Protein AF-0000000082824245 (afdb_homodimer)

Sequence (308 aa):
MMNKGGRLRRAVRKSIPATFRLFLAFNFFVYGLAKVVIGQFGEVTPEIEAAAGKGFTIAWTFFGYSHVYELFIGFGEILAAVLLLIPRTAALGAVIFMPIIVNIVLINYCFDIGVQDLSTILMVMCLILLWIDRRKFIGIFRQEPIDGRQVMKRMMNKGGRLRRAVRKSIPATFRLFLAFNFFVYGLAKVVIGQFGEVTPEIEAAAGKGFTIAWTFFGYSHVYELFIGFGEILAAVLLLIPRTAALGAVIFMPIIVNIVLINYCFDIGVQDLSTILMVMCLILLWIDRRKFIGIFRQEPIDGRQV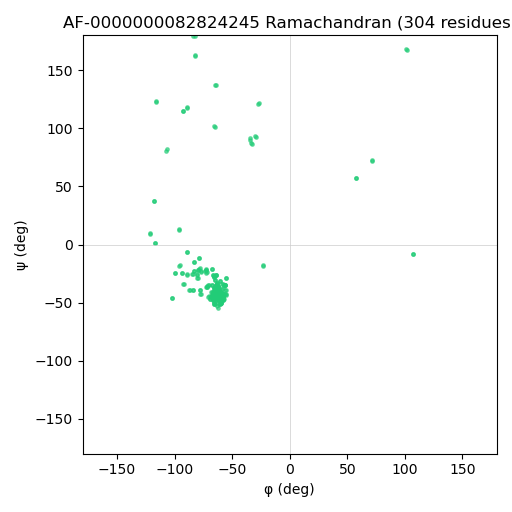MKR

pLDDT: mean 86.16, std 18.41, range [31.89, 98.78]

Structure (mmCIF, N/CA/C/O backbone):
data_AF-0000000082824245-model_v1
#
loop_
_entity.id
_entity.type
_entity.pdbx_description
1 polymer 'DoxX family protein'
#
loop_
_atom_site.group_PDB
_atom_site.id
_atom_site.type_symbol
_atom_site.label_atom_id
_atom_site.label_alt_id
_atom_site.label_comp_id
_atom_site.label_asym_id
_atom_site.label_entity_id
_atom_site.label_seq_id
_atom_site.pdbx_PDB_ins_code
_atom_site.Cartn_x
_atom_site.Cartn_y
_atom_site.Cartn_z
_atom_site.occupancy
_atom_site.B_iso_or_equiv
_atom_site.auth_seq_id
_atom_site.auth_comp_id
_atom_site.auth_asym_id
_atom_site.auth_atom_id
_atom_site.pdbx_PDB_model_num
ATOM 1 N N . MET A 1 1 ? 36.712 24.216 22.37 1 47.44 1 MET A N 1
ATOM 2 C CA . MET A 1 1 ? 36.437 22.792 22.202 1 47.44 1 MET A CA 1
ATOM 3 C C . MET A 1 1 ? 34.959 22.493 22.431 1 47.44 1 MET A C 1
ATOM 5 O O . MET A 1 1 ? 34.416 21.548 21.856 1 47.44 1 MET A O 1
ATOM 9 N N . MET A 1 2 ? 34.279 23.182 23.309 1 55.63 2 MET A N 1
ATOM 10 C CA . MET A 1 2 ? 32.881 23.049 23.707 1 55.63 2 MET A CA 1
ATOM 11 C C . MET A 1 2 ? 31.95 23.449 22.568 1 55.63 2 MET A C 1
ATOM 13 O O . MET A 1 2 ? 30.869 22.879 22.414 1 55.63 2 MET A O 1
ATOM 17 N N . ASN A 1 3 ? 32.314 24.442 21.742 1 58.56 3 ASN A N 1
ATOM 18 C CA . ASN A 1 3 ? 31.438 25.012 20.724 1 58.56 3 ASN A CA 1
ATOM 19 C C . ASN A 1 3 ? 31.388 24.138 19.474 1 58.56 3 ASN A C 1
ATOM 21 O O . ASN A 1 3 ? 30.546 24.347 18.599 1 58.56 3 ASN A O 1
ATOM 25 N N . LYS A 1 4 ? 32.514 23.377 19.193 1 63.39 4 LYS A N 1
ATOM 26 C CA . LYS A 1 4 ? 32.612 22.493 18.035 1 63.39 4 LYS A CA 1
ATOM 27 C C . LYS A 1 4 ? 31.581 21.371 18.111 1 63.39 4 LYS A C 1
ATOM 29 O O . LYS A 1 4 ? 31.064 20.924 17.085 1 63.39 4 LYS A O 1
ATOM 34 N N . GLY A 1 5 ? 31.242 20.855 19.245 1 57.63 5 GLY A N 1
ATOM 35 C CA . GLY A 1 5 ? 30.254 19.808 19.445 1 57.63 5 GLY A CA 1
ATOM 36 C C . GLY A 1 5 ? 28.862 20.204 18.989 1 57.63 5 GLY A C 1
ATOM 37 O O . GLY A 1 5 ? 28.141 19.395 18.403 1 57.63 5 GLY A O 1
ATOM 38 N N . GLY A 1 6 ? 28.55 21.406 19.242 1 60.83 6 GLY A N 1
ATOM 39 C CA . GLY A 1 6 ? 27.238 21.912 18.87 1 60.83 6 GLY A CA 1
ATOM 40 C C . GLY A 1 6 ? 27.043 22.018 17.369 1 60.83 6 GLY A C 1
ATOM 41 O O . GLY A 1 6 ? 25.957 21.737 16.858 1 60.83 6 GLY A O 1
ATOM 42 N N . ARG A 1 7 ? 28.093 22.557 16.686 1 65.73 7 ARG A N 1
ATOM 43 C CA . ARG A 1 7 ? 28.059 22.7 15.234 1 65.73 7 ARG A CA 1
ATOM 44 C C . ARG A 1 7 ? 27.999 21.338 14.551 1 65.73 7 ARG A C 1
ATOM 46 O O . ARG A 1 7 ? 27.298 21.169 13.551 1 65.73 7 ARG A O 1
ATOM 53 N N . LEU A 1 8 ? 28.804 20.374 15.008 1 59.74 8 LEU A N 1
ATOM 54 C CA . LEU A 1 8 ? 28.799 19.026 14.452 1 59.74 8 LEU A CA 1
ATOM 55 C C . LEU A 1 8 ? 27.435 18.369 14.631 1 59.74 8 LEU A C 1
ATOM 57 O O . LEU A 1 8 ? 26.942 17.694 13.724 1 59.74 8 LEU A O 1
ATOM 61 N N . ARG A 1 9 ? 26.924 18.539 15.823 1 61.43 9 ARG A N 1
ATOM 62 C CA . ARG A 1 9 ? 25.602 17.983 16.092 1 61.43 9 ARG A CA 1
ATOM 63 C C . ARG A 1 9 ? 24.549 18.615 15.188 1 61.43 9 ARG A C 1
ATOM 65 O O . ARG A 1 9 ? 23.655 17.926 14.692 1 61.43 9 ARG A O 1
ATOM 72 N N . ARG A 1 10 ? 24.673 19.926 15.01 1 61.39 10 ARG A N 1
ATOM 73 C CA . ARG A 1 10 ? 23.749 20.612 14.112 1 61.39 10 ARG A CA 1
ATOM 74 C C . ARG A 1 10 ? 23.962 20.172 12.667 1 61.39 10 ARG A C 1
ATOM 76 O O . ARG A 1 10 ? 22.999 19.975 11.924 1 61.39 10 ARG A O 1
ATOM 83 N N . ALA A 1 11 ? 25.215 20.06 12.223 1 60.87 11 ALA A N 1
ATOM 84 C CA . ALA A 1 11 ? 25.536 19.586 10.879 1 60.87 11 ALA A CA 1
ATOM 85 C C . ALA A 1 11 ? 25.048 18.156 10.67 1 60.87 11 ALA A C 1
ATOM 87 O O . ALA A 1 11 ? 24.494 17.83 9.618 1 60.87 11 ALA A O 1
ATOM 88 N N . VAL A 1 12 ? 25.247 17.279 11.601 1 58.93 12 VAL A N 1
ATOM 89 C CA . VAL A 1 12 ? 24.808 15.889 11.542 1 58.93 12 VAL A CA 1
ATOM 90 C C . VAL A 1 12 ? 23.282 15.829 11.525 1 58.93 12 VAL A C 1
ATOM 92 O O . VAL A 1 12 ? 22.693 15.063 10.759 1 58.93 12 VAL A O 1
ATOM 95 N N . ARG A 1 13 ? 22.69 16.648 12.366 1 58.81 13 ARG A N 1
ATOM 96 C CA . ARG A 1 13 ? 21.233 16.662 12.456 1 58.81 13 ARG A CA 1
ATOM 97 C C . ARG A 1 13 ? 20.608 17.109 11.139 1 58.81 13 ARG A C 1
ATOM 99 O O . ARG A 1 13 ? 19.538 16.63 10.759 1 58.81 13 ARG A O 1
ATOM 106 N N . LYS A 1 14 ? 21.275 18.042 10.531 1 66.22 14 LYS A N 1
ATOM 107 C CA . LYS A 1 14 ? 20.784 18.516 9.24 1 66.22 14 LYS A CA 1
ATOM 108 C C . LYS A 1 14 ? 21.183 17.563 8.117 1 66.22 14 LYS A C 1
ATOM 110 O O . LYS A 1 14 ? 20.465 17.432 7.123 1 66.22 14 LYS A O 1
ATOM 115 N N . SER A 1 15 ? 22.177 16.872 8.444 1 77.88 15 SER A N 1
ATOM 116 C CA . SER A 1 15 ? 22.747 16.06 7.374 1 77.88 15 SER A CA 1
ATOM 117 C C . SER A 1 15 ? 22.093 14.683 7.317 1 77.88 15 SER A C 1
ATOM 119 O O . SER A 1 15 ? 21.968 14.094 6.241 1 77.88 15 SER A O 1
ATOM 121 N N . ILE A 1 16 ? 21.583 14.225 8.416 1 83.63 16 ILE A N 1
ATOM 122 C CA . ILE A 1 16 ? 21.056 12.866 8.485 1 83.63 16 ILE A CA 1
ATOM 123 C C . ILE A 1 16 ? 19.769 12.77 7.669 1 83.63 16 ILE A C 1
ATOM 125 O O . ILE A 1 16 ? 19.655 11.928 6.775 1 83.63 16 ILE A O 1
ATOM 129 N N . PRO A 1 17 ? 18.951 13.738 7.844 1 86.95 17 PRO A N 1
ATOM 130 C CA . PRO A 1 17 ? 17.727 13.657 7.042 1 86.95 17 PRO A CA 1
ATOM 131 C C . PRO A 1 17 ? 17.992 13.795 5.545 1 86.95 17 PRO A C 1
ATOM 133 O O . PRO A 1 17 ? 17.351 13.118 4.736 1 86.95 17 PRO A O 1
ATOM 136 N N . ALA A 1 18 ? 18.883 14.61 5.242 1 90.39 18 ALA A N 1
ATOM 137 C CA . ALA A 1 18 ? 19.188 14.796 3.826 1 90.39 18 ALA A CA 1
ATOM 138 C C . ALA A 1 18 ? 19.775 13.526 3.219 1 90.39 18 ALA A C 1
ATOM 140 O O . ALA A 1 18 ? 19.419 13.141 2.102 1 90.39 18 ALA A O 1
ATOM 141 N N . THR A 1 19 ? 20.692 12.9 3.935 1 94.07 19 THR A N 1
ATOM 142 C CA . THR A 1 19 ? 21.292 11.655 3.468 1 94.07 19 THR A CA 1
ATOM 143 C C . THR A 1 19 ? 20.239 10.555 3.359 1 94.07 19 THR A C 1
ATOM 145 O O . THR A 1 19 ? 20.23 9.791 2.391 1 94.07 19 THR A O 1
ATOM 148 N N . PHE A 1 20 ? 19.412 10.446 4.358 1 96.58 20 PHE A N 1
ATOM 149 C CA . PHE A 1 20 ? 18.339 9.46 4.327 1 96.58 20 PHE A CA 1
ATOM 150 C C . PHE A 1 20 ? 17.427 9.689 3.127 1 96.58 20 PHE A C 1
ATOM 152 O O . PHE A 1 20 ? 17.081 8.745 2.414 1 96.58 20 PHE A O 1
ATOM 159 N N . ARG A 1 21 ? 17.093 10.927 2.849 1 96.34 21 ARG A N 1
ATOM 160 C CA . ARG A 1 21 ? 16.21 11.25 1.733 1 96.34 21 ARG A CA 1
ATOM 161 C C . ARG A 1 21 ? 16.853 10.879 0.401 1 96.34 21 ARG A C 1
ATOM 163 O O . ARG A 1 21 ? 16.194 10.322 -0.479 1 96.34 21 ARG A O 1
ATOM 170 N N . LEU A 1 22 ? 18.065 11.178 0.317 1 97.21 22 LEU A N 1
ATOM 171 C CA . LEU A 1 22 ? 18.766 10.891 -0.93 1 97.21 22 LEU A CA 1
ATOM 172 C C . LEU A 1 22 ? 18.875 9.388 -1.159 1 97.21 22 LEU A C 1
ATOM 174 O O . LEU A 1 22 ? 18.67 8.91 -2.277 1 97.21 22 LEU A O 1
ATOM 178 N N . PHE A 1 23 ? 19.271 8.63 -0.114 1 98.23 23 PHE A N 1
ATOM 179 C CA . PHE A 1 23 ? 19.417 7.184 -0.224 1 98.23 23 PHE A CA 1
ATOM 180 C C . PHE A 1 23 ? 18.077 6.527 -0.537 1 98.23 23 PHE A C 1
ATOM 182 O O . PHE A 1 23 ? 17.993 5.662 -1.412 1 98.23 23 PHE A O 1
ATOM 189 N N . LEU A 1 24 ? 17.021 6.956 0.171 1 98.7 24 LEU A N 1
ATOM 190 C CA . LEU A 1 24 ? 15.681 6.432 -0.068 1 98.7 24 LEU A CA 1
ATOM 191 C C . LEU A 1 24 ? 15.221 6.742 -1.488 1 98.7 24 LEU A C 1
ATOM 193 O O . LEU A 1 24 ? 14.727 5.858 -2.192 1 98.7 24 LEU A O 1
ATOM 197 N N . ALA A 1 25 ? 15.393 7.973 -1.896 1 98.72 25 ALA A N 1
ATOM 198 C CA . ALA A 1 25 ? 14.955 8.408 -3.22 1 98.72 25 ALA A CA 1
ATOM 199 C C . ALA A 1 25 ? 15.705 7.66 -4.318 1 98.72 25 ALA A C 1
ATOM 201 O O . ALA A 1 25 ? 15.107 7.242 -5.313 1 98.72 25 ALA A O 1
ATOM 202 N N . PHE A 1 26 ? 16.98 7.5 -4.143 1 98.58 26 PHE A N 1
ATOM 203 C CA . PHE A 1 26 ? 17.793 6.806 -5.135 1 98.58 26 PHE A CA 1
ATOM 204 C C . PHE A 1 26 ? 17.307 5.375 -5.328 1 98.58 26 PHE A C 1
ATOM 206 O O . PHE A 1 26 ? 17.117 4.926 -6.46 1 98.58 26 PHE A O 1
ATOM 213 N N . ASN A 1 27 ? 17.129 4.639 -4.28 1 98.54 27 ASN A N 1
ATOM 214 C CA . ASN A 1 27 ? 16.716 3.242 -4.367 1 98.54 27 ASN A CA 1
ATOM 215 C C . ASN A 1 27 ? 15.334 3.105 -5 1 98.54 27 ASN A C 1
ATOM 217 O O . ASN A 1 27 ? 15.143 2.3 -5.913 1 98.54 27 ASN A O 1
ATOM 221 N N . PHE A 1 28 ? 14.353 3.91 -4.547 1 98.75 28 PHE A N 1
ATOM 222 C CA . PHE A 1 28 ? 13.009 3.834 -5.109 1 98.75 28 PHE A CA 1
ATOM 223 C C . PHE A 1 28 ? 13.01 4.258 -6.573 1 98.75 28 PHE A C 1
ATOM 225 O O . PHE A 1 28 ? 12.234 3.737 -7.376 1 98.75 28 PHE A O 1
ATOM 232 N N . PHE A 1 29 ? 13.838 5.241 -6.906 1 98.41 29 PHE A N 1
ATOM 233 C CA . PHE A 1 29 ? 13.916 5.672 -8.297 1 98.41 29 PHE A CA 1
ATOM 234 C C . PHE A 1 29 ? 14.451 4.552 -9.181 1 98.41 29 PHE A C 1
ATOM 236 O O . PHE A 1 29 ? 13.882 4.26 -10.235 1 98.41 29 PHE A O 1
ATOM 243 N N . VAL A 1 30 ? 15.494 3.859 -8.812 1 97.69 30 VAL A N 1
ATOM 244 C CA . VAL A 1 30 ? 16.12 2.79 -9.583 1 97.69 30 VAL A CA 1
ATOM 245 C C . VAL A 1 30 ? 15.157 1.611 -9.708 1 97.69 30 VAL A C 1
ATOM 247 O O . VAL A 1 30 ? 14.919 1.11 -10.81 1 97.69 30 VAL A O 1
ATOM 250 N N . TYR A 1 31 ? 14.598 1.172 -8.619 1 97.11 31 TYR A N 1
ATOM 251 C CA . TYR A 1 31 ? 13.671 0.046 -8.655 1 97.11 31 TYR A CA 1
ATOM 252 C C . TYR A 1 31 ? 12.409 0.404 -9.431 1 97.11 31 TYR A C 1
ATOM 254 O O . TYR A 1 31 ? 11.833 -0.444 -10.117 1 97.11 31 TYR A O 1
ATOM 262 N N . GLY A 1 32 ? 11.899 1.655 -9.235 1 97.87 32 GLY A N 1
ATOM 263 C CA . GLY A 1 32 ? 10.769 2.112 -10.028 1 97.87 32 GLY A CA 1
ATOM 264 C C . GLY A 1 32 ? 11.044 2.103 -11.52 1 97.87 32 GLY A C 1
ATOM 265 O O . GLY A 1 32 ? 10.206 1.66 -12.308 1 97.87 32 GLY A O 1
ATOM 266 N N . LEU A 1 33 ? 12.201 2.527 -11.935 1 97.26 33 LEU A N 1
ATOM 267 C CA . LEU A 1 33 ? 12.583 2.543 -13.343 1 97.26 33 LEU A CA 1
ATOM 268 C C . LEU A 1 33 ? 12.707 1.124 -13.888 1 97.26 33 LEU A C 1
ATOM 270 O O . LEU A 1 33 ? 12.359 0.866 -15.043 1 97.26 33 LEU A O 1
ATOM 274 N N . ALA A 1 34 ? 13.294 0.218 -13.093 1 96.45 34 ALA A N 1
ATOM 275 C CA . ALA A 1 34 ? 13.411 -1.179 -13.504 1 96.45 34 ALA A CA 1
ATOM 276 C C . ALA A 1 34 ? 12.043 -1.771 -13.829 1 96.45 34 ALA A C 1
ATOM 278 O O . ALA A 1 34 ? 11.917 -2.596 -14.737 1 96.45 34 ALA A O 1
ATOM 279 N N . LYS A 1 35 ? 11.04 -1.36 -13.118 1 96.44 35 LYS A N 1
ATOM 280 C CA . LYS A 1 35 ? 9.689 -1.866 -13.343 1 96.44 35 LYS A CA 1
ATOM 281 C C . LYS A 1 35 ? 9.049 -1.205 -14.561 1 96.44 35 LYS A C 1
ATOM 283 O O . LYS A 1 35 ? 8.372 -1.868 -15.349 1 96.44 35 LYS A O 1
ATOM 288 N N . VAL A 1 36 ? 9.261 0.072 -14.752 1 94.83 36 VAL A N 1
ATOM 289 C CA . VAL A 1 36 ? 8.562 0.853 -15.768 1 94.83 36 VAL A CA 1
ATOM 290 C C . VAL A 1 36 ? 9.261 0.691 -17.115 1 94.83 36 VAL A C 1
ATOM 292 O O . VAL A 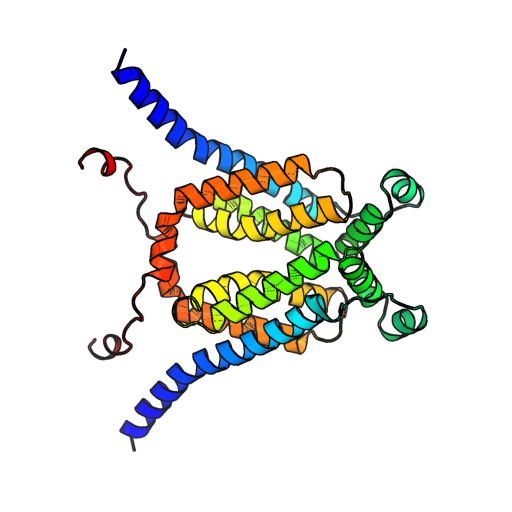1 36 ? 8.604 0.578 -18.153 1 94.83 36 VAL A O 1
ATOM 295 N N . VAL A 1 37 ? 10.574 0.656 -17.187 1 91.28 37 VAL A N 1
ATOM 296 C CA . VAL A 1 37 ? 11.326 0.711 -18.437 1 91.28 37 VAL A CA 1
ATOM 297 C C . VAL A 1 37 ? 11.817 -0.687 -18.806 1 91.28 37 VAL A C 1
ATOM 299 O O . VAL A 1 37 ? 11.649 -1.13 -19.945 1 91.28 37 VAL A O 1
ATOM 302 N N . ILE A 1 38 ? 12.365 -1.434 -17.904 1 85.9 38 ILE A N 1
ATOM 303 C CA . ILE A 1 38 ? 13.042 -2.695 -18.184 1 85.9 38 ILE A CA 1
ATOM 304 C C . ILE A 1 38 ? 12.06 -3.854 -18.026 1 85.9 38 ILE A C 1
ATOM 306 O O . ILE A 1 38 ? 12.227 -4.906 -18.648 1 85.9 38 ILE A O 1
ATOM 310 N N . GLY A 1 39 ? 11.061 -3.667 -17.257 1 87.25 39 GLY A N 1
ATOM 311 C CA . GLY A 1 39 ? 10.204 -4.793 -16.919 1 87.25 39 GLY A CA 1
ATOM 312 C C . GLY A 1 39 ? 10.865 -5.787 -15.983 1 87.25 39 GLY A C 1
ATOM 313 O O . GLY A 1 39 ? 11.156 -6.918 -16.376 1 87.25 39 GLY A O 1
ATOM 314 N N . GLN A 1 40 ? 11.022 -5.479 -14.805 1 87.58 40 GLN A N 1
ATOM 315 C CA . GLN A 1 40 ? 11.769 -6.208 -13.785 1 87.58 40 GLN A CA 1
ATOM 316 C C . GLN A 1 40 ? 11.269 -7.644 -13.658 1 87.58 40 GLN A C 1
ATOM 318 O O . GLN A 1 40 ? 12.042 -8.55 -13.337 1 87.58 40 GLN A O 1
ATOM 323 N N . PHE A 1 41 ? 9.946 -7.894 -13.96 1 94.5 41 PHE A N 1
ATOM 324 C CA . PHE A 1 41 ? 9.374 -9.195 -13.636 1 94.5 41 PHE A CA 1
ATOM 325 C C . PHE A 1 41 ? 9.16 -10.022 -14.899 1 94.5 41 PHE A C 1
ATOM 327 O O . PHE A 1 41 ? 8.043 -10.101 -15.414 1 94.5 41 PHE A O 1
ATOM 334 N N . GLY A 1 42 ? 10.124 -10.583 -15.334 1 88.54 42 GLY A N 1
ATOM 335 C CA . GLY A 1 42 ? 10.057 -11.441 -16.506 1 88.54 42 GLY A CA 1
ATOM 336 C C . GLY A 1 42 ? 9.586 -12.847 -16.19 1 88.54 42 GLY A C 1
ATOM 337 O O . GLY A 1 42 ? 9.281 -13.161 -15.037 1 88.54 42 GLY A O 1
ATOM 338 N N . GLU A 1 43 ? 9.48 -13.665 -17.177 1 90.66 43 GLU A N 1
ATOM 339 C CA . GLU A 1 43 ? 9.028 -15.045 -17.029 1 90.66 43 GLU A CA 1
ATOM 340 C C . GLU A 1 43 ? 10 -15.855 -16.175 1 90.66 43 GLU A C 1
ATOM 342 O O . GLU A 1 43 ? 11.217 -15.699 -16.292 1 90.66 43 GLU A O 1
ATOM 347 N N . VAL A 1 44 ? 9.445 -16.62 -15.326 1 92.95 44 VAL A N 1
ATOM 348 C CA . VAL A 1 44 ? 10.27 -17.476 -14.479 1 92.95 44 VAL A CA 1
ATOM 349 C C . VAL A 1 44 ? 10.433 -18.847 -15.132 1 92.95 44 VAL A C 1
ATOM 351 O O . VAL A 1 44 ? 9.462 -19.593 -15.276 1 92.95 44 VAL A O 1
ATOM 354 N N . THR A 1 45 ? 11.664 -19.183 -15.507 1 93.65 45 THR A N 1
ATOM 355 C CA . THR A 1 45 ? 11.966 -20.489 -16.082 1 93.65 45 THR A CA 1
ATOM 356 C C . THR A 1 45 ? 12.147 -21.534 -14.985 1 93.65 45 THR A C 1
ATOM 358 O O . THR A 1 45 ? 12.325 -21.19 -13.815 1 93.65 45 THR A O 1
ATOM 361 N N . PRO A 1 46 ? 12.065 -22.759 -15.39 1 94.59 46 PRO A N 1
ATOM 362 C CA . PRO A 1 46 ? 12.297 -23.815 -14.401 1 94.59 46 PRO A CA 1
ATOM 363 C C . PRO A 1 46 ? 13.657 -23.694 -13.717 1 94.59 46 PRO A C 1
ATOM 365 O O . PRO A 1 46 ? 13.785 -24.008 -12.531 1 94.59 46 PRO A O 1
ATOM 368 N N . GLU A 1 47 ? 14.633 -23.26 -14.404 1 95.27 47 GLU A N 1
ATOM 369 C CA . GLU A 1 47 ? 15.967 -23.073 -13.843 1 95.27 47 GLU A CA 1
ATOM 370 C C . GLU A 1 47 ? 15.971 -21.975 -12.782 1 95.27 47 GLU A C 1
ATOM 372 O O . GLU A 1 47 ? 16.598 -22.123 -11.731 1 95.27 47 GLU A O 1
ATOM 377 N N . ILE A 1 48 ? 15.263 -20.952 -13.056 1 92.49 48 ILE A N 1
ATOM 378 C CA . ILE A 1 48 ? 15.176 -19.845 -12.11 1 92.49 48 ILE A CA 1
ATOM 379 C C . ILE A 1 48 ? 14.409 -20.289 -10.866 1 92.49 48 ILE A C 1
ATOM 381 O O . ILE A 1 48 ? 14.803 -19.972 -9.741 1 92.49 48 ILE A O 1
ATOM 385 N N . GLU A 1 49 ? 13.319 -20.962 -11.132 1 93.7 49 GLU A N 1
ATOM 386 C CA . GLU A 1 49 ? 12.528 -21.461 -10.011 1 93.7 49 GLU A CA 1
ATOM 387 C C . GLU A 1 49 ? 13.355 -22.379 -9.116 1 93.7 49 GLU A C 1
ATOM 389 O O . GLU A 1 49 ? 13.261 -22.31 -7.889 1 93.7 49 GLU A O 1
ATOM 394 N N . ALA A 1 50 ? 14.142 -23.247 -9.75 1 95.79 50 ALA A N 1
ATOM 395 C CA . ALA A 1 50 ? 14.975 -24.176 -8.99 1 95.79 50 ALA A CA 1
ATOM 396 C C . ALA A 1 50 ? 16.009 -23.427 -8.154 1 95.79 50 ALA A C 1
ATOM 398 O O . ALA A 1 50 ? 16.339 -23.847 -7.042 1 95.79 50 ALA A O 1
ATOM 399 N N . ALA A 1 51 ? 16.474 -22.366 -8.601 1 94.87 51 ALA A N 1
ATOM 400 C CA . ALA A 1 51 ? 17.54 -21.612 -7.946 1 94.87 51 ALA A CA 1
ATOM 401 C C . ALA A 1 51 ? 16.972 -20.651 -6.906 1 94.87 51 ALA A C 1
ATOM 403 O O . ALA A 1 51 ? 17.517 -20.523 -5.807 1 94.87 51 ALA A O 1
ATOM 404 N N . ALA A 1 52 ? 15.855 -20.024 -7.212 1 94.28 52 ALA A N 1
ATOM 405 C CA . ALA A 1 52 ? 15.361 -18.919 -6.394 1 94.28 52 ALA A CA 1
ATOM 406 C C . ALA A 1 52 ? 14.268 -19.39 -5.439 1 94.28 52 ALA A C 1
ATOM 408 O O . ALA A 1 52 ? 13.955 -18.708 -4.46 1 94.28 52 ALA A O 1
ATOM 409 N N . GLY A 1 53 ? 13.578 -20.511 -5.813 1 96.28 53 GLY A N 1
ATOM 410 C CA . GLY A 1 53 ? 12.613 -21.095 -4.896 1 96.28 53 GLY A CA 1
ATOM 411 C C . GLY A 1 53 ? 11.176 -20.756 -5.245 1 96.28 53 GLY A C 1
ATOM 412 O O . GLY A 1 53 ? 10.924 -19.882 -6.076 1 96.28 53 GLY A O 1
ATOM 413 N N . LYS A 1 54 ? 10.292 -21.454 -4.61 1 96.27 54 LYS A N 1
ATOM 414 C CA . LYS A 1 54 ? 8.861 -21.369 -4.886 1 96.27 54 LYS A CA 1
ATOM 415 C C . LYS A 1 54 ? 8.317 -19.984 -4.547 1 96.27 54 LYS A C 1
ATOM 417 O O . LYS A 1 54 ? 7.512 -19.427 -5.296 1 96.27 54 LYS A O 1
ATOM 422 N N . GLY A 1 55 ? 8.714 -19.451 -3.429 1 97.44 55 GLY A N 1
ATOM 423 C CA . GLY A 1 55 ? 8.263 -18.126 -3.037 1 97.44 55 GLY A CA 1
ATOM 424 C C . GLY A 1 55 ? 8.602 -17.055 -4.056 1 97.44 55 GLY A C 1
ATOM 425 O O . GLY A 1 55 ? 7.741 -16.261 -4.442 1 97.44 55 GLY A O 1
ATOM 426 N N . PHE A 1 56 ? 9.802 -17.092 -4.455 1 97.22 56 PHE A N 1
ATOM 427 C CA . PHE A 1 56 ? 10.248 -16.159 -5.483 1 97.22 56 PHE A CA 1
ATOM 428 C C . PHE A 1 56 ? 9.4 -16.296 -6.743 1 97.22 56 PHE A C 1
ATOM 430 O O . PHE A 1 56 ? 8.947 -15.296 -7.304 1 97.22 56 PHE A O 1
ATOM 437 N N . THR A 1 57 ? 9.16 -17.502 -7.218 1 97.44 57 THR A N 1
ATOM 438 C CA . THR A 1 57 ? 8.415 -17.781 -8.44 1 97.44 57 THR A CA 1
ATOM 439 C C . THR A 1 57 ? 6.992 -17.236 -8.342 1 97.44 57 THR A C 1
ATOM 441 O O . THR A 1 57 ? 6.491 -16.623 -9.287 1 97.44 57 THR A O 1
ATOM 444 N N . ILE A 1 58 ? 6.397 -17.464 -7.189 1 97.34 58 ILE A N 1
ATOM 445 C CA . ILE A 1 58 ? 5.02 -17.027 -6.986 1 97.34 58 ILE A CA 1
ATOM 446 C C . ILE A 1 58 ? 4.952 -15.502 -7.027 1 97.34 58 ILE A C 1
ATOM 448 O O . ILE A 1 58 ? 4.112 -14.93 -7.727 1 97.34 58 ILE A O 1
ATOM 452 N N . ALA A 1 59 ? 5.852 -14.85 -6.355 1 97.55 59 ALA A N 1
ATOM 453 C CA . ALA A 1 59 ? 5.853 -13.39 -6.301 1 97.55 59 ALA A CA 1
ATOM 454 C C . ALA A 1 59 ? 6.16 -12.791 -7.671 1 97.55 59 ALA A C 1
ATOM 456 O O . ALA A 1 59 ? 5.48 -11.865 -8.117 1 97.55 59 ALA A O 1
ATOM 457 N N . TRP A 1 60 ? 7.178 -13.307 -8.286 1 96.68 60 TRP A N 1
ATOM 458 C CA . TRP A 1 60 ? 7.592 -12.791 -9.587 1 96.68 60 TRP A CA 1
ATOM 459 C C . TRP A 1 60 ? 6.495 -12.996 -10.627 1 96.68 60 TRP A C 1
ATOM 461 O O . TRP A 1 60 ? 6.274 -12.136 -11.483 1 96.68 60 TRP A O 1
ATOM 471 N N . THR A 1 61 ? 5.816 -14.148 -10.615 1 96.92 61 THR A N 1
ATOM 472 C CA . THR A 1 61 ? 4.711 -14.43 -11.524 1 96.92 61 THR A CA 1
ATOM 473 C C . THR A 1 61 ? 3.547 -13.475 -11.272 1 96.92 61 THR A C 1
ATOM 475 O O . THR A 1 61 ? 2.928 -12.981 -12.217 1 96.92 61 THR A O 1
ATOM 478 N N . PHE A 1 62 ? 3.255 -13.167 -10.075 1 97.65 62 PHE A N 1
ATOM 479 C CA . PHE A 1 62 ? 2.182 -12.245 -9.72 1 97.65 62 PHE A CA 1
ATOM 480 C C . PHE A 1 62 ? 2.467 -10.849 -10.262 1 97.65 62 PHE A C 1
ATOM 482 O O . PHE A 1 62 ? 1.649 -10.28 -10.988 1 97.65 62 PHE A O 1
ATOM 489 N N . PHE A 1 63 ? 3.625 -10.34 -9.945 1 97.35 63 PHE A N 1
ATOM 490 C CA . PHE A 1 63 ? 3.936 -8.964 -10.315 1 97.35 63 PHE A CA 1
ATOM 491 C C . PHE A 1 63 ? 4.185 -8.851 -11.814 1 97.35 63 PHE A C 1
ATOM 493 O O . PHE A 1 63 ? 3.999 -7.783 -12.401 1 97.35 63 PHE A O 1
ATOM 500 N N . GLY A 1 64 ? 4.576 -9.96 -12.409 1 95.75 64 GLY A N 1
ATOM 501 C CA . GLY A 1 64 ? 4.861 -9.955 -13.835 1 95.75 64 GLY A CA 1
ATOM 502 C C . GLY A 1 64 ? 3.642 -10.252 -14.688 1 95.75 64 GLY A C 1
ATOM 503 O O . GLY A 1 64 ? 3.698 -10.154 -15.915 1 95.75 64 GLY A O 1
ATOM 504 N N . TYR A 1 65 ? 2.553 -10.596 -14.117 1 96.38 65 TYR A N 1
ATOM 505 C CA . TYR A 1 65 ? 1.371 -11.035 -14.852 1 96.38 65 TYR A CA 1
ATOM 506 C C . TYR A 1 65 ? 0.764 -9.884 -15.645 1 96.38 65 TYR A C 1
ATOM 508 O O . TYR A 1 65 ? 0.373 -10.058 -16.802 1 96.38 65 TYR A O 1
ATOM 516 N N . SER A 1 66 ? 0.642 -8.763 -15.033 1 96.18 66 SER A N 1
ATOM 517 C CA . SER A 1 66 ? 0.047 -7.602 -15.687 1 96.18 66 SER A CA 1
ATOM 518 C C . SER A 1 66 ? 1.059 -6.469 -15.829 1 96.18 66 SER A C 1
ATOM 520 O O . SER A 1 66 ? 1.573 -5.961 -14.831 1 96.18 66 SER A O 1
ATOM 522 N N . HIS A 1 67 ? 1.23 -6.074 -17.046 1 95.3 67 HIS A N 1
ATOM 523 C CA . HIS A 1 67 ? 2.13 -4.956 -17.305 1 95.3 67 HIS A CA 1
ATOM 524 C C . HIS A 1 67 ? 1.591 -3.664 -16.701 1 95.3 67 HIS A C 1
ATOM 526 O O . HIS A 1 67 ? 2.359 -2.84 -16.199 1 95.3 67 HIS A O 1
ATOM 532 N N . VAL A 1 68 ? 0.312 -3.495 -16.748 1 96.49 68 VAL A N 1
ATOM 533 C CA . VAL A 1 68 ? -0.323 -2.302 -16.198 1 96.49 68 VAL A CA 1
ATOM 534 C C . VAL A 1 68 ? -0.06 -2.222 -14.696 1 96.49 68 VAL A C 1
ATOM 536 O O . VAL A 1 68 ? 0.271 -1.155 -14.173 1 96.49 68 VAL A O 1
ATOM 539 N N . TYR A 1 69 ? -0.201 -3.337 -14.029 1 97.34 69 TYR A N 1
ATOM 540 C CA . TYR A 1 69 ? 0.037 -3.371 -12.591 1 97.34 69 TYR A CA 1
ATOM 541 C C . TYR A 1 69 ? 1.495 -3.061 -12.272 1 97.34 69 TYR A C 1
ATOM 543 O O . TYR A 1 69 ? 1.786 -2.293 -11.352 1 97.34 69 TYR A O 1
ATOM 551 N N . GLU A 1 70 ? 2.41 -3.639 -13.013 1 97.01 70 GLU A N 1
ATOM 552 C CA . GLU A 1 70 ? 3.84 -3.392 -12.845 1 97.01 70 GLU A CA 1
ATOM 553 C C . GLU A 1 70 ? 4.169 -1.913 -13.024 1 97.01 70 GLU A C 1
ATOM 555 O O . GLU A 1 70 ? 4.942 -1.346 -12.248 1 97.01 70 GLU A O 1
ATOM 560 N N . LEU A 1 71 ? 3.605 -1.297 -14.008 1 96.92 71 LEU A N 1
ATOM 561 C CA . LEU A 1 71 ? 3.831 0.121 -14.265 1 96.92 71 LEU A CA 1
ATOM 562 C C . LEU A 1 71 ? 3.307 0.973 -13.114 1 96.92 71 LEU A C 1
ATOM 564 O O . LEU A 1 71 ? 3.953 1.943 -12.71 1 96.92 71 LEU A O 1
ATOM 568 N N . PHE A 1 72 ? 2.196 0.613 -12.652 1 97.38 72 PHE A N 1
ATOM 569 C CA . PHE A 1 72 ? 1.59 1.382 -11.571 1 97.38 72 PHE A CA 1
ATOM 570 C C . PHE A 1 72 ? 2.485 1.38 -10.338 1 97.38 72 PHE A C 1
ATOM 572 O O . PHE A 1 72 ? 2.726 2.429 -9.738 1 97.38 72 PHE A O 1
ATOM 579 N N . ILE A 1 73 ? 2.912 0.205 -9.917 1 96.91 73 ILE A N 1
ATOM 580 C CA . ILE A 1 73 ? 3.782 0.1 -8.75 1 96.91 73 ILE A CA 1
ATOM 581 C C . ILE A 1 73 ? 5.069 0.884 -8.994 1 96.91 73 ILE A C 1
ATOM 583 O O . ILE A 1 73 ? 5.555 1.584 -8.103 1 96.91 73 ILE A O 1
ATOM 587 N N . GLY A 1 74 ? 5.664 0.719 -10.171 1 97.74 74 GLY A N 1
ATOM 588 C CA . GLY A 1 74 ? 6.867 1.46 -10.513 1 97.74 74 GLY A CA 1
ATOM 589 C C . GLY A 1 74 ? 6.679 2.964 -10.454 1 97.74 74 GLY A C 1
ATOM 590 O O . GLY A 1 74 ? 7.525 3.68 -9.915 1 97.74 74 GLY A O 1
ATOM 591 N N . PHE A 1 75 ? 5.58 3.451 -10.989 1 97.84 75 PHE A N 1
ATOM 592 C CA . PHE A 1 75 ? 5.291 4.88 -10.97 1 97.84 75 PHE A CA 1
ATOM 593 C C . PHE A 1 75 ? 5.105 5.376 -9.541 1 97.84 75 PHE A C 1
ATOM 595 O O . PHE A 1 75 ? 5.48 6.505 -9.217 1 97.84 75 PHE A O 1
ATOM 602 N N . GLY A 1 76 ? 4.398 4.56 -8.739 1 97.96 76 GLY A N 1
ATOM 603 C CA . GLY A 1 76 ? 4.281 4.919 -7.335 1 97.96 76 GLY A CA 1
ATOM 604 C C . GLY A 1 76 ? 5.623 5.126 -6.658 1 97.96 76 GLY A C 1
ATOM 605 O O . GLY A 1 76 ? 5.8 6.081 -5.899 1 97.96 76 GLY A O 1
ATOM 606 N N . GLU A 1 77 ? 6.555 4.235 -6.942 1 98.49 77 GLU A N 1
ATOM 607 C CA . GLU A 1 77 ? 7.896 4.342 -6.375 1 98.49 77 GLU A CA 1
ATOM 608 C C . GLU A 1 77 ? 8.61 5.593 -6.879 1 98.49 77 GLU A C 1
ATOM 610 O O . GLU A 1 77 ? 9.225 6.32 -6.097 1 98.49 77 GLU A O 1
ATOM 615 N N . ILE A 1 78 ? 8.49 5.889 -8.103 1 98.53 78 ILE A N 1
ATOM 616 C CA . ILE A 1 78 ? 9.145 7.049 -8.697 1 98.53 78 ILE A CA 1
ATOM 617 C C . ILE A 1 78 ? 8.544 8.331 -8.124 1 98.53 78 ILE A C 1
ATOM 619 O O . ILE A 1 78 ? 9.269 9.274 -7.802 1 98.53 78 ILE A O 1
ATOM 623 N N . LEU A 1 79 ? 7.267 8.331 -8.015 1 98.3 79 LEU A N 1
ATOM 624 C CA . LEU A 1 79 ? 6.592 9.497 -7.456 1 98.3 79 LEU A CA 1
ATOM 625 C C . LEU A 1 79 ? 7.076 9.777 -6.037 1 98.3 79 LEU A C 1
ATOM 627 O O . LEU A 1 79 ? 7.392 10.92 -5.699 1 98.3 79 LEU A O 1
ATOM 631 N N . ALA A 1 80 ? 7.085 8.773 -5.204 1 98.2 80 ALA A N 1
ATOM 632 C CA . ALA A 1 80 ? 7.574 8.937 -3.837 1 98.2 80 ALA A CA 1
ATOM 633 C C . ALA A 1 80 ? 9.006 9.462 -3.827 1 98.2 80 ALA A C 1
ATOM 635 O O . ALA A 1 80 ? 9.346 10.343 -3.033 1 98.2 80 ALA A O 1
ATOM 636 N N . ALA A 1 81 ? 9.821 8.92 -4.7 1 98.7 81 ALA A N 1
ATOM 637 C CA . ALA A 1 81 ? 11.222 9.321 -4.792 1 98.7 81 ALA A CA 1
ATOM 638 C C . ALA A 1 81 ? 11.348 10.798 -5.153 1 98.7 81 ALA A C 1
ATOM 640 O O . ALA A 1 81 ? 12.11 11.535 -4.523 1 98.7 81 ALA A O 1
ATOM 641 N N . VAL A 1 82 ? 10.617 11.28 -6.112 1 98.28 82 VAL A N 1
ATOM 642 C CA . VAL A 1 82 ? 10.672 12.66 -6.583 1 98.28 82 VAL A CA 1
ATOM 643 C C . VAL A 1 82 ? 10.193 13.602 -5.48 1 98.28 82 VAL A C 1
ATOM 645 O O . VAL A 1 82 ? 10.818 14.633 -5.22 1 98.28 82 VAL A O 1
ATOM 648 N N . LEU A 1 83 ? 9.125 13.274 -4.818 1 96.52 83 LEU A N 1
ATOM 649 C CA . LEU A 1 83 ? 8.589 14.107 -3.747 1 96.52 83 LEU A CA 1
ATOM 650 C C . LEU A 1 83 ? 9.574 14.204 -2.588 1 96.52 83 LEU A C 1
ATOM 652 O O . LEU A 1 83 ? 9.669 15.245 -1.933 1 96.52 83 LEU A O 1
ATOM 656 N N . LEU A 1 84 ? 10.267 13.115 -2.375 1 96.24 84 LEU A N 1
ATOM 657 C CA . LEU A 1 84 ? 11.245 13.078 -1.293 1 96.24 84 LEU A CA 1
ATOM 658 C C . LEU A 1 84 ? 12.398 14.037 -1.57 1 96.24 84 LEU A C 1
ATOM 660 O O . LEU A 1 84 ? 13.02 14.551 -0.638 1 96.24 84 LEU A O 1
ATOM 664 N N . LEU A 1 85 ? 12.684 14.297 -2.817 1 96.35 85 LEU A N 1
ATOM 665 C CA . LEU A 1 85 ? 13.828 15.115 -3.204 1 96.35 85 LEU A CA 1
ATOM 666 C C . LEU A 1 85 ? 13.483 16.599 -3.137 1 96.35 85 LEU A C 1
ATOM 668 O O . LEU A 1 85 ? 14.377 17.447 -3.102 1 96.35 85 LEU A O 1
ATOM 672 N N . ILE A 1 86 ? 12.246 16.9 -3.222 1 93.9 86 ILE A N 1
ATOM 673 C CA . ILE A 1 86 ? 11.789 18.282 -3.127 1 93.9 86 ILE A CA 1
ATOM 674 C C . ILE A 1 86 ? 11.507 18.632 -1.668 1 93.9 86 ILE A C 1
ATOM 676 O O . ILE A 1 86 ? 10.623 18.043 -1.041 1 93.9 86 ILE A O 1
ATOM 680 N N . PRO A 1 87 ? 12.223 19.596 -1.103 1 87.86 87 PRO A N 1
ATOM 681 C CA . PRO A 1 87 ? 12.121 19.92 0.322 1 87.86 87 PRO A CA 1
ATOM 682 C C . PRO A 1 87 ? 10.694 20.251 0.752 1 87.86 87 PRO A C 1
ATOM 684 O O . PRO A 1 87 ? 10.268 19.864 1.843 1 87.86 87 PRO A O 1
ATOM 687 N N . ARG A 1 88 ? 9.92 20.882 -0.112 1 85.8 88 ARG A N 1
ATOM 688 C CA . ARG A 1 88 ? 8.577 21.329 0.244 1 85.8 88 ARG A CA 1
ATOM 689 C C . ARG A 1 88 ? 7.617 20.149 0.347 1 85.8 88 ARG A C 1
ATOM 691 O O . ARG A 1 88 ? 6.605 20.225 1.047 1 85.8 88 ARG A O 1
ATOM 698 N N . THR A 1 89 ? 7.993 19.042 -0.302 1 91.72 89 THR A N 1
ATOM 699 C CA . THR A 1 89 ? 7.065 17.918 -0.343 1 91.72 89 THR A CA 1
ATOM 700 C C . THR A 1 89 ? 7.699 16.67 0.265 1 91.72 89 THR A C 1
ATOM 702 O O . THR A 1 89 ? 7.152 15.571 0.15 1 91.72 89 THR A O 1
ATOM 705 N N . ALA A 1 90 ? 8.806 16.793 0.87 1 92.14 90 ALA A N 1
ATOM 706 C CA . ALA A 1 90 ? 9.577 15.655 1.362 1 92.14 90 ALA A CA 1
ATOM 707 C C . ALA A 1 90 ? 8.768 14.838 2.366 1 92.14 90 ALA A C 1
ATOM 709 O O . ALA A 1 90 ? 8.822 13.606 2.36 1 92.14 90 ALA A O 1
ATOM 710 N N . ALA A 1 91 ? 8.04 15.513 3.232 1 88.77 91 ALA A N 1
ATOM 711 C CA . ALA A 1 91 ? 7.229 14.804 4.219 1 88.77 91 ALA A CA 1
ATOM 712 C C . ALA A 1 91 ? 6.142 13.975 3.541 1 88.77 91 ALA A C 1
ATOM 714 O O . ALA A 1 91 ? 5.887 12.834 3.935 1 88.77 91 ALA A O 1
ATOM 715 N N . LEU A 1 92 ? 5.569 14.49 2.548 1 89.61 92 LEU A N 1
ATOM 716 C CA . LEU A 1 92 ? 4.571 13.764 1.771 1 89.61 92 LEU A CA 1
ATOM 717 C C . LEU A 1 92 ? 5.198 12.57 1.059 1 89.61 92 LEU A C 1
ATOM 719 O O . LEU A 1 92 ? 4.6 11.493 0.999 1 89.61 92 LEU A O 1
ATOM 723 N N . GLY A 1 93 ? 6.378 12.829 0.504 1 94.79 93 GLY A N 1
ATOM 724 C CA . GLY A 1 93 ? 7.104 11.731 -0.114 1 94.79 93 GLY A CA 1
ATOM 725 C C . GLY A 1 93 ? 7.339 10.566 0.828 1 94.79 93 GLY A C 1
ATOM 726 O O . GLY A 1 93 ? 7.172 9.406 0.444 1 94.79 93 GLY A O 1
ATOM 727 N N . ALA A 1 94 ? 7.633 10.868 2.063 1 95.4 94 ALA A N 1
ATOM 728 C CA . ALA A 1 94 ? 7.891 9.832 3.06 1 95.4 94 ALA A CA 1
ATOM 729 C C . ALA A 1 94 ? 6.608 9.091 3.425 1 95.4 94 ALA A C 1
ATOM 731 O O . ALA A 1 94 ? 6.626 7.878 3.647 1 95.4 94 ALA A O 1
ATOM 732 N N . VAL A 1 95 ? 5.564 9.749 3.444 1 92.24 95 VAL A N 1
ATOM 733 C CA . VAL A 1 95 ? 4.276 9.151 3.779 1 92.24 95 VAL A CA 1
ATOM 734 C C . VAL A 1 95 ? 3.857 8.178 2.679 1 92.24 95 VAL A C 1
ATOM 736 O O . VAL A 1 95 ? 3.312 7.108 2.962 1 92.24 95 VAL A O 1
ATOM 739 N N . ILE A 1 96 ? 4.065 8.523 1.472 1 95.74 96 ILE A N 1
ATOM 740 C CA . ILE A 1 96 ? 3.739 7.656 0.346 1 95.74 96 ILE A CA 1
ATOM 741 C C . ILE A 1 96 ? 4.718 6.485 0.295 1 95.74 96 ILE A C 1
ATOM 743 O O . ILE A 1 96 ? 4.331 5.357 -0.017 1 95.74 96 ILE A O 1
ATOM 747 N N . PHE A 1 97 ? 5.97 6.757 0.633 1 98.15 97 PHE A N 1
ATOM 748 C CA . PHE A 1 97 ? 7.038 5.764 0.642 1 98.15 97 PHE A CA 1
ATOM 749 C C . PHE A 1 97 ? 6.738 4.654 1.642 1 98.15 97 PHE A C 1
ATOM 751 O O . PHE A 1 97 ? 6.972 3.477 1.36 1 98.15 97 PHE A O 1
ATOM 758 N N . MET A 1 98 ? 6.175 4.951 2.713 1 97.27 98 MET A N 1
ATOM 759 C CA . MET A 1 98 ? 6.067 4.057 3.862 1 97.27 98 MET A CA 1
ATOM 760 C C . MET A 1 98 ? 5.19 2.854 3.535 1 97.27 98 MET A C 1
ATOM 762 O O . MET A 1 98 ? 5.607 1.708 3.716 1 97.27 98 MET A O 1
ATOM 766 N N . PRO A 1 99 ? 3.966 3.054 3.006 1 97.08 99 PRO A N 1
ATOM 767 C CA . PRO A 1 99 ? 3.17 1.859 2.718 1 97.08 99 PRO A CA 1
ATOM 768 C C . PRO A 1 99 ? 3.788 0.988 1.626 1 97.08 99 PRO A C 1
ATOM 770 O O . PRO A 1 99 ? 3.632 -0.236 1.646 1 97.08 99 PRO A O 1
ATOM 773 N N . ILE A 1 100 ? 4.471 1.582 0.722 1 98.36 100 ILE A N 1
ATOM 774 C CA . ILE A 1 100 ? 5.103 0.831 -0.357 1 98.36 100 ILE A CA 1
ATOM 775 C C . ILE A 1 100 ? 6.245 -0.014 0.202 1 98.36 100 ILE A C 1
ATOM 777 O O . ILE A 1 100 ? 6.328 -1.214 -0.07 1 98.36 100 ILE A O 1
ATOM 781 N N . ILE A 1 101 ? 7.108 0.589 1.04 1 98.68 101 ILE A N 1
ATOM 782 C CA . ILE A 1 101 ? 8.285 -0.117 1.537 1 98.68 101 ILE A CA 1
ATOM 783 C C . ILE A 1 101 ? 7.861 -1.174 2.554 1 98.68 101 ILE A C 1
ATOM 785 O O . ILE A 1 101 ? 8.463 -2.248 2.63 1 98.68 101 ILE A O 1
ATOM 789 N N . VAL A 1 102 ? 6.871 -0.934 3.361 1 97.91 102 VAL A N 1
ATOM 790 C CA . VAL A 1 102 ? 6.366 -1.946 4.283 1 97.91 102 VAL A CA 1
ATOM 791 C C . VAL A 1 102 ? 5.917 -3.179 3.502 1 97.91 102 VAL A C 1
ATOM 793 O O . VAL A 1 102 ? 6.235 -4.309 3.878 1 97.91 102 VAL A O 1
ATOM 796 N N . ASN A 1 103 ? 5.186 -2.946 2.412 1 97.9 103 ASN A N 1
ATOM 797 C CA . ASN A 1 103 ? 4.744 -4.057 1.575 1 97.9 103 ASN A CA 1
ATOM 798 C C . ASN A 1 103 ? 5.927 -4.812 0.976 1 97.9 103 ASN A C 1
ATOM 800 O O . ASN A 1 103 ? 5.933 -6.044 0.951 1 97.9 103 ASN A O 1
ATOM 804 N N . ILE A 1 104 ? 6.887 -4.062 0.528 1 98.2 104 ILE A N 1
ATOM 805 C CA . ILE A 1 104 ? 8.066 -4.668 -0.08 1 98.2 104 ILE A CA 1
ATOM 806 C C . ILE A 1 104 ? 8.804 -5.514 0.955 1 98.2 104 ILE A C 1
ATOM 808 O O . ILE A 1 104 ? 9.214 -6.641 0.668 1 98.2 104 ILE A O 1
ATOM 812 N N . VAL A 1 105 ? 9.01 -5.034 2.149 1 98.54 105 VAL A N 1
ATOM 813 C CA . VAL A 1 105 ? 9.697 -5.767 3.207 1 98.54 105 VAL A CA 1
ATOM 814 C C . VAL A 1 105 ? 8.945 -7.061 3.512 1 98.54 105 VAL A C 1
ATOM 816 O O . VAL A 1 105 ? 9.553 -8.129 3.621 1 98.54 105 VAL A O 1
ATOM 819 N N . LEU A 1 106 ? 7.655 -7.008 3.624 1 98.4 106 LEU A N 1
ATOM 820 C CA . LEU A 1 106 ? 6.863 -8.193 3.935 1 98.4 106 LEU A CA 1
ATOM 821 C C . LEU A 1 106 ? 6.965 -9.224 2.816 1 98.4 106 LEU A C 1
ATOM 823 O O . LEU A 1 106 ? 7.138 -10.417 3.08 1 98.4 106 LEU A O 1
ATOM 827 N N . ILE A 1 107 ? 6.877 -8.76 1.606 1 98.28 107 ILE A N 1
ATOM 828 C CA . ILE A 1 107 ? 6.991 -9.667 0.469 1 98.28 107 ILE A CA 1
ATOM 829 C C . ILE A 1 107 ? 8.382 -10.298 0.45 1 98.28 107 ILE A C 1
ATOM 831 O O . ILE A 1 107 ? 8.521 -11.501 0.215 1 98.28 107 ILE A O 1
ATOM 835 N N . ASN A 1 108 ? 9.425 -9.509 0.692 1 98.23 108 ASN A N 1
ATOM 836 C CA . ASN A 1 108 ? 10.787 -10.034 0.687 1 98.23 108 ASN A CA 1
ATOM 837 C C . ASN A 1 108 ? 10.966 -11.137 1.725 1 98.23 108 ASN A C 1
ATOM 839 O O . ASN A 1 108 ? 11.59 -12.163 1.446 1 98.23 108 ASN A O 1
ATOM 843 N N . TYR A 1 109 ? 10.426 -10.96 2.887 1 98.23 109 TYR A N 1
ATOM 844 C CA . TYR A 1 109 ? 10.59 -11.938 3.957 1 98.23 109 TYR A CA 1
ATOM 845 C C . TYR A 1 109 ? 9.67 -13.135 3.748 1 98.23 109 TYR A C 1
ATOM 847 O O . TYR A 1 109 ? 10.09 -14.284 3.903 1 98.23 109 TYR A O 1
ATOM 855 N N . CYS A 1 110 ? 8.448 -12.937 3.36 1 98.14 110 CYS A N 1
ATOM 856 C CA . CYS A 1 110 ? 7.461 -14.007 3.271 1 98.14 110 CYS A CA 1
ATOM 857 C C . CYS A 1 110 ? 7.689 -14.857 2.026 1 98.14 110 CYS A C 1
ATOM 859 O O . CYS A 1 110 ? 7.32 -16.032 1.996 1 98.14 110 CYS A O 1
ATOM 861 N N . PHE A 1 111 ? 8.341 -14.284 1.049 1 97.92 111 PHE A N 1
ATOM 862 C CA . PHE A 1 111 ? 8.508 -14.997 -0.212 1 97.92 111 PHE A CA 1
ATOM 863 C C . PHE A 1 111 ? 9.982 -15.26 -0.494 1 97.92 111 PHE A C 1
ATOM 865 O O . PHE A 1 111 ? 10.336 -15.757 -1.565 1 97.92 111 PHE A O 1
ATOM 872 N N . ASP A 1 112 ? 10.857 -14.877 0.379 1 96.75 112 ASP A N 1
ATOM 873 C CA . ASP A 1 112 ? 12.29 -15.148 0.326 1 96.75 112 ASP A CA 1
ATOM 874 C C . ASP A 1 112 ? 12.903 -14.609 -0.964 1 96.75 112 ASP A C 1
ATOM 876 O O . ASP A 1 112 ? 13.528 -15.356 -1.72 1 96.75 112 ASP A O 1
ATOM 880 N N . ILE A 1 113 ? 12.751 -13.326 -1.217 1 95.37 113 ILE A N 1
ATOM 881 C CA . ILE A 1 113 ? 13.127 -12.682 -2.47 1 95.37 113 ILE A CA 1
ATOM 882 C C . ILE A 1 113 ? 14.629 -12.406 -2.479 1 95.37 113 ILE A C 1
ATOM 884 O O . ILE A 1 113 ? 15.234 -12.263 -3.544 1 95.37 113 ILE A O 1
ATOM 888 N N . GLY A 1 114 ? 15.38 -12.251 -1.326 1 93.19 114 GLY A N 1
ATOM 889 C CA . GLY A 1 114 ? 16.828 -12.116 -1.289 1 93.19 114 GLY A CA 1
ATOM 890 C C . GLY A 1 114 ? 17.287 -10.705 -0.971 1 93.19 114 GLY A C 1
ATOM 891 O O . GLY A 1 114 ? 18.483 -10.46 -0.802 1 93.19 114 GLY A O 1
ATOM 892 N N . VAL A 1 115 ? 16.353 -9.712 -0.919 1 94.1 115 VAL A N 1
ATOM 893 C CA . VAL A 1 115 ? 16.746 -8.335 -0.636 1 94.1 115 VAL A CA 1
ATOM 894 C C . VAL A 1 115 ? 16.086 -7.865 0.658 1 94.1 115 VAL A C 1
ATOM 896 O O . VAL A 1 115 ? 15.692 -6.702 0.775 1 94.1 115 VAL A O 1
ATOM 899 N N . GLN A 1 116 ? 15.946 -8.712 1.667 1 97.24 116 GLN A N 1
ATOM 900 C CA . GLN A 1 116 ? 15.317 -8.422 2.951 1 97.24 116 GLN A CA 1
ATOM 901 C C . GLN A 1 116 ? 16.089 -7.348 3.712 1 97.24 116 GLN A C 1
ATOM 903 O O . GLN A 1 116 ? 15.493 -6.425 4.27 1 97.24 116 GLN A O 1
ATOM 908 N N . ASP A 1 117 ? 17.441 -7.461 3.65 1 97.57 117 ASP A N 1
ATOM 909 C CA . ASP A 1 117 ? 18.267 -6.522 4.403 1 97.57 117 ASP A CA 1
ATOM 910 C C . ASP A 1 117 ? 18.103 -5.099 3.874 1 97.57 117 ASP A C 1
ATOM 912 O O . ASP A 1 117 ? 17.848 -4.171 4.643 1 97.57 117 ASP A O 1
ATOM 916 N N . LEU A 1 118 ? 18.25 -4.984 2.599 1 98.13 118 LEU A N 1
ATOM 917 C CA . LEU A 1 118 ? 18.142 -3.659 1.998 1 98.13 118 LEU A CA 1
ATOM 918 C C . LEU A 1 118 ? 16.77 -3.049 2.267 1 98.13 118 LEU A C 1
ATOM 920 O O . LEU A 1 118 ? 16.672 -1.906 2.718 1 98.13 118 LEU A O 1
ATOM 924 N N . SER A 1 119 ? 15.74 -3.814 1.99 1 98.42 119 SER A N 1
ATOM 925 C CA . SER A 1 119 ? 14.393 -3.28 2.163 1 98.42 119 SER A CA 1
ATOM 926 C C . SER A 1 119 ? 14.125 -2.917 3.62 1 98.42 119 SER A C 1
ATOM 928 O O . SER A 1 119 ? 13.462 -1.917 3.904 1 98.42 119 SER A O 1
ATOM 930 N N . THR A 1 120 ? 14.643 -3.664 4.57 1 98.7 120 THR A N 1
ATOM 931 C CA . THR A 1 120 ? 14.472 -3.368 5.989 1 98.7 120 THR A CA 1
ATOM 932 C C . THR A 1 120 ? 15.182 -2.069 6.359 1 98.7 120 THR A C 1
ATOM 934 O O . THR A 1 120 ? 14.639 -1.248 7.102 1 98.7 120 THR A O 1
ATOM 937 N N . ILE A 1 121 ? 16.411 -1.937 5.858 1 98.61 121 ILE A N 1
ATOM 938 C CA . ILE A 1 121 ? 17.164 -0.714 6.117 1 98.61 121 ILE A CA 1
ATOM 939 C C . ILE A 1 121 ? 16.39 0.491 5.588 1 98.61 121 ILE A C 1
ATOM 941 O O . ILE A 1 121 ? 16.259 1.505 6.278 1 98.61 121 ILE A O 1
ATOM 945 N N . LEU A 1 122 ? 15.851 0.38 4.394 1 98.72 122 LEU A N 1
ATOM 946 C CA . LEU A 1 122 ? 15.084 1.471 3.804 1 98.72 122 LEU A CA 1
ATOM 947 C C . LEU A 1 122 ? 13.855 1.79 4.65 1 98.72 122 LEU A C 1
ATOM 949 O O . LEU A 1 122 ? 13.526 2.961 4.857 1 98.72 122 LEU A O 1
ATOM 953 N N . MET A 1 123 ? 13.171 0.763 5.119 1 98.77 123 MET A N 1
ATOM 954 C CA . MET A 1 123 ? 11.979 0.97 5.936 1 98.77 123 MET A CA 1
ATOM 955 C C . MET A 1 123 ? 12.327 1.693 7.233 1 98.77 123 MET A C 1
ATOM 957 O O . MET A 1 123 ? 11.634 2.631 7.631 1 98.77 123 MET A O 1
ATOM 961 N N . VAL A 1 124 ? 13.41 1.29 7.882 1 98.53 124 VAL A N 1
ATOM 962 C CA . VAL A 1 124 ? 13.829 1.894 9.142 1 98.53 124 VAL A CA 1
ATOM 963 C C . VAL A 1 124 ? 14.21 3.355 8.913 1 98.53 124 VAL A C 1
ATOM 965 O O . VAL A 1 124 ? 13.844 4.23 9.702 1 98.53 124 VAL A O 1
ATOM 968 N N . MET A 1 125 ? 14.954 3.623 7.878 1 98.24 125 MET A N 1
ATOM 969 C CA . MET A 1 125 ? 15.33 4.994 7.544 1 98.24 125 MET A CA 1
ATOM 970 C C . MET A 1 125 ? 14.094 5.859 7.323 1 98.24 125 MET A C 1
ATOM 972 O O . MET A 1 125 ? 14.051 7.011 7.759 1 98.24 125 MET A O 1
ATOM 976 N N . CYS A 1 126 ? 13.102 5.304 6.602 1 98.17 126 CYS A N 1
ATOM 977 C CA . CYS A 1 126 ? 11.873 6.054 6.366 1 98.17 126 CYS A CA 1
ATOM 978 C C . CYS A 1 126 ? 11.139 6.323 7.674 1 98.17 126 CYS A C 1
ATOM 980 O O . CYS A 1 126 ? 10.61 7.417 7.881 1 98.17 126 CYS A O 1
ATOM 982 N N . LEU A 1 127 ? 11.126 5.37 8.537 1 97.48 127 LEU A N 1
ATOM 983 C CA . LEU A 1 127 ? 10.491 5.533 9.84 1 97.48 127 LEU A CA 1
ATOM 984 C C . LEU A 1 127 ? 11.162 6.647 10.636 1 97.48 127 LEU A C 1
ATOM 986 O O . LEU A 1 127 ? 10.485 7.443 11.291 1 97.48 127 LEU A O 1
ATOM 990 N N . ILE A 1 128 ? 12.459 6.677 10.607 1 96.71 128 ILE A N 1
ATOM 991 C CA . ILE A 1 128 ? 13.212 7.712 11.307 1 96.71 128 ILE A CA 1
ATOM 992 C C . ILE A 1 128 ? 12.87 9.082 10.727 1 96.71 128 ILE A C 1
ATOM 994 O O . ILE A 1 128 ? 12.645 10.04 11.47 1 96.71 128 ILE A O 1
ATOM 998 N N . LEU A 1 129 ? 12.789 9.149 9.441 1 94.83 129 LEU A N 1
ATOM 999 C CA . LEU A 1 129 ? 12.448 10.403 8.78 1 94.83 129 LEU A CA 1
ATOM 1000 C C . LEU A 1 129 ? 11.057 10.874 9.193 1 94.83 129 LEU A C 1
ATOM 1002 O O . LEU A 1 129 ? 10.857 12.057 9.476 1 94.83 129 LEU A O 1
ATOM 1006 N N . LEU A 1 130 ? 10.12 9.978 9.2 1 92.94 130 LEU A N 1
ATOM 1007 C CA . LEU A 1 130 ? 8.756 10.324 9.584 1 92.94 130 LEU A CA 1
ATOM 1008 C C . LEU A 1 130 ? 8.694 10.747 11.048 1 92.94 130 LEU A C 1
ATOM 1010 O O . LEU A 1 130 ? 7.918 11.633 11.411 1 92.94 130 LEU A O 1
ATOM 1014 N N . TRP A 1 131 ? 9.51 10.073 11.819 1 92.33 131 TRP A N 1
ATOM 1015 C CA . TRP A 1 131 ? 9.573 10.426 13.233 1 92.33 131 TRP A CA 1
ATOM 1016 C C . TRP A 1 131 ? 10.114 11.839 13.419 1 92.33 131 TRP A C 1
ATOM 1018 O O . TRP A 1 131 ? 9.593 12.609 14.228 1 92.33 131 TRP A O 1
ATOM 1028 N N . ILE A 1 132 ? 11.14 12.173 12.7 1 88.21 132 ILE A N 1
ATOM 1029 C CA . ILE A 1 132 ? 11.744 13.5 12.76 1 88.21 132 ILE A CA 1
ATOM 1030 C C . ILE A 1 132 ? 10.728 14.55 12.318 1 88.21 132 ILE A C 1
ATOM 1032 O O . ILE A 1 132 ? 10.635 15.624 12.917 1 88.21 132 ILE A O 1
ATOM 1036 N N . ASP A 1 133 ? 9.926 14.202 11.362 1 84.35 133 ASP A N 1
ATOM 1037 C CA . ASP A 1 133 ? 8.97 15.148 10.797 1 84.35 133 ASP A CA 1
ATOM 1038 C C . ASP A 1 133 ? 7.596 14.994 11.445 1 84.35 133 ASP A C 1
ATOM 1040 O O . ASP A 1 133 ? 6.601 15.512 10.934 1 84.35 133 ASP A O 1
ATOM 1044 N N . ARG A 1 134 ? 7.443 14.319 12.516 1 84.28 134 ARG A N 1
ATOM 1045 C CA . ARG A 1 134 ? 6.16 13.94 13.099 1 84.28 134 ARG A CA 1
ATOM 1046 C C . ARG A 1 134 ? 5.34 15.172 13.465 1 84.28 134 ARG A C 1
ATOM 1048 O O . ARG A 1 134 ? 4.108 15.141 13.417 1 84.28 134 ARG A O 1
ATOM 1055 N N . ARG A 1 135 ? 5.921 16.293 13.848 1 78.09 135 ARG A N 1
ATOM 1056 C CA . ARG A 1 135 ? 5.213 17.506 14.242 1 78.09 135 ARG A CA 1
ATOM 1057 C C . ARG A 1 135 ? 4.469 18.115 13.059 1 78.09 135 ARG A C 1
ATOM 1059 O O . ARG A 1 135 ? 3.464 18.806 13.24 1 78.09 135 ARG A O 1
ATOM 1066 N N . LYS A 1 136 ? 5.001 17.827 11.914 1 74.62 136 LYS A N 1
ATOM 1067 C CA . LYS A 1 136 ? 4.352 18.34 10.711 1 74.62 136 LYS A CA 1
ATOM 1068 C C . LYS A 1 136 ? 2.991 17.683 10.499 1 74.62 136 LYS A C 1
ATOM 1070 O O . LYS A 1 136 ? 2.143 18.218 9.782 1 74.62 136 LYS A O 1
ATOM 1075 N N . PHE A 1 137 ? 2.851 16.534 11.115 1 71.21 137 PHE A N 1
ATOM 1076 C CA . PHE A 1 137 ? 1.638 15.757 10.89 1 71.21 137 PHE A CA 1
ATOM 1077 C C . PHE A 1 137 ? 0.608 16.031 11.98 1 71.21 137 PHE A C 1
ATOM 1079 O O . PHE A 1 137 ? -0.545 15.611 11.872 1 71.21 137 PHE A O 1
ATOM 1086 N N . ILE A 1 138 ? 1.008 16.58 13.074 1 63.14 138 ILE A N 1
ATOM 1087 C CA . ILE A 1 138 ? 0.148 16.841 14.222 1 63.14 138 ILE A CA 1
ATOM 1088 C C . ILE A 1 138 ? -1.006 17.751 13.806 1 63.14 138 ILE A C 1
ATOM 1090 O O . ILE A 1 138 ? -2.124 17.615 14.308 1 63.14 138 ILE A O 1
ATOM 1094 N N . GLY A 1 139 ? -0.715 18.642 12.882 1 56.49 139 GLY A N 1
ATOM 1095 C CA . GLY A 1 139 ? -1.824 19.494 12.486 1 56.49 139 GLY A CA 1
ATOM 1096 C C . GLY A 1 139 ? -2.959 18.73 11.83 1 56.49 139 GLY A C 1
ATOM 1097 O O . GLY A 1 139 ? -4.099 19.199 11.808 1 56.49 139 GLY A O 1
ATOM 1098 N N . ILE A 1 140 ? -2.551 17.628 11.249 1 55.26 140 ILE A N 1
ATOM 1099 C CA . ILE A 1 140 ? -3.595 16.812 10.64 1 55.26 140 ILE A CA 1
ATOM 1100 C C . ILE A 1 140 ? -4.624 16.417 11.697 1 55.26 140 ILE A C 1
ATOM 1102 O O . ILE A 1 140 ? -5.824 16.369 11.416 1 55.26 140 ILE A O 1
ATOM 1106 N N . PHE A 1 141 ? -4.161 16.129 12.926 1 54.54 141 PHE A N 1
ATOM 1107 C CA . PHE A 1 141 ? -5.011 15.552 13.961 1 54.54 141 PHE A CA 1
ATOM 1108 C C . PHE A 1 141 ? -5.623 16.644 14.83 1 54.54 141 PHE A C 1
ATOM 1110 O O . PHE A 1 141 ? -6.644 16.424 15.486 1 54.54 141 PHE A O 1
ATOM 1117 N N . ARG A 1 142 ? -4.816 17.648 14.974 1 50.32 142 ARG A N 1
ATOM 1118 C CA . ARG A 1 142 ? -5.295 18.619 15.953 1 50.32 142 ARG A CA 1
ATOM 1119 C C . ARG A 1 142 ? -6.38 19.509 15.355 1 50.32 142 ARG A C 1
ATOM 1121 O O . ARG A 1 142 ? -6.923 20.379 16.039 1 50.32 142 ARG A O 1
ATOM 1128 N N . GLN A 1 143 ? -6.514 19.411 14.036 1 48.36 143 GLN A N 1
ATOM 1129 C CA . GLN A 1 143 ? -7.47 20.452 13.673 1 48.36 143 GLN A CA 1
ATOM 1130 C C . GLN A 1 143 ? -8.848 20.163 14.262 1 48.36 143 GLN A C 1
ATOM 1132 O O . GLN A 1 143 ? -9.314 19.022 14.235 1 48.36 143 GLN A O 1
ATOM 1137 N N . GLU A 1 144 ? -9.149 20.856 15.335 1 45.24 144 GLU A N 1
ATOM 1138 C CA . GLU A 1 144 ? -10.485 21.013 15.902 1 45.24 144 GLU A CA 1
ATOM 1139 C C . GLU A 1 144 ? -11.561 20.873 14.829 1 45.24 144 GLU A C 1
ATOM 1141 O O . GLU A 1 144 ? -11.332 21.211 13.665 1 45.24 144 GLU A O 1
ATOM 1146 N N . PRO A 1 145 ? -12.419 19.971 14.994 1 42.99 145 PRO A N 1
ATOM 1147 C CA . PRO A 1 145 ? -13.561 19.928 14.078 1 42.99 145 PRO A CA 1
ATOM 1148 C C . PRO A 1 145 ? -13.946 21.307 13.549 1 42.99 145 PRO A C 1
ATOM 1150 O O . PRO A 1 145 ? -14.015 22.27 14.318 1 42.99 145 PRO A O 1
ATOM 1153 N N . ILE A 1 146 ? -13.468 21.745 12.428 1 38.91 146 ILE A N 1
ATOM 1154 C CA . ILE A 1 146 ? -14.026 23.002 11.94 1 38.91 146 ILE A CA 1
ATOM 1155 C C . ILE A 1 146 ? -15.498 23.099 12.332 1 38.91 146 ILE A C 1
ATOM 1157 O O . ILE A 1 146 ? -16.297 22.224 11.991 1 38.91 146 ILE A O 1
ATOM 1161 N N . ASP A 1 147 ? -15.829 23.558 13.417 1 38.02 147 ASP A N 1
ATOM 1162 C CA . ASP A 1 147 ? -17.201 23.934 13.745 1 38.02 147 ASP A CA 1
ATOM 1163 C C . ASP A 1 147 ? -17.927 24.488 12.52 1 38.02 147 ASP A C 1
ATOM 1165 O O . ASP A 1 147 ? -17.43 25.401 11.858 1 38.02 147 ASP A O 1
ATOM 1169 N N . GLY A 1 148 ? -18.587 23.723 11.712 1 39.01 148 GLY A N 1
ATOM 1170 C CA . GLY A 1 148 ? -19.483 24.152 10.65 1 39.01 148 GLY A CA 1
ATOM 1171 C C . GLY A 1 148 ? -20.041 25.546 10.866 1 39.01 148 GLY A C 1
ATOM 1172 O O . GLY A 1 148 ? -20.784 26.059 10.027 1 39.01 148 GLY A O 1
ATOM 1173 N N . ARG A 1 149 ? -20.028 26.116 12.049 1 40.73 149 ARG A N 1
ATOM 1174 C CA . ARG A 1 149 ? -20.652 27.401 12.347 1 40.73 149 ARG A CA 1
ATOM 1175 C C . ARG A 1 149 ? -19.853 28.551 11.742 1 40.73 149 ARG A C 1
ATOM 1177 O O . ARG A 1 149 ? -20.356 29.671 11.63 1 40.73 149 ARG A O 1
ATOM 1184 N N . GLN A 1 150 ? -18.618 28.418 11.443 1 40.09 150 GLN A N 1
ATOM 1185 C CA . GLN A 1 150 ? -17.879 29.601 11.014 1 40.09 150 GLN A CA 1
ATOM 1186 C C . GLN A 1 150 ? -18.06 29.85 9.52 1 40.09 150 GLN A C 1
ATOM 1188 O O . GLN A 1 150 ? -17.678 30.907 9.011 1 40.09 150 GLN A O 1
ATOM 1193 N N . VAL A 1 151 ? -18.352 28.885 8.73 1 42.45 151 VAL A N 1
ATOM 1194 C CA . VAL A 1 151 ? -18.517 29.175 7.309 1 42.45 151 VAL A CA 1
ATOM 1195 C C . VAL A 1 151 ? -19.736 30.069 7.102 1 42.45 151 VAL A C 1
ATOM 1197 O O . VAL A 1 151 ? -19.996 30.527 5.986 1 42.45 151 VAL A O 1
ATOM 1200 N N . MET A 1 152 ? -20.741 30.039 7.979 1 37.89 152 MET A N 1
ATOM 1201 C CA . MET A 1 152 ? -21.918 30.849 7.681 1 37.89 152 MET A CA 1
ATOM 1202 C C . MET A 1 152 ? -21.661 32.319 7.993 1 37.89 152 MET A C 1
ATOM 1204 O O . MET A 1 152 ? -22.518 33.17 7.748 1 37.89 152 MET A O 1
ATOM 1208 N N . LYS A 1 153 ? -20.72 32.701 8.786 1 41.2 153 LYS A N 1
ATOM 1209 C CA . LYS A 1 153 ? -20.687 34.129 9.09 1 41.2 153 LYS A CA 1
ATOM 1210 C C . LYS A 1 153 ? -19.964 34.907 7.995 1 41.2 153 LYS A C 1
ATOM 1212 O O . LYS A 1 153 ? -19.974 36.14 7.992 1 41.2 153 LYS A O 1
ATOM 1217 N N . ARG A 1 154 ? -19.145 34.216 7.038 1 32.36 154 ARG A N 1
ATOM 1218 C CA . ARG A 1 154 ? -18.646 35.226 6.11 1 32.36 154 ARG A CA 1
ATOM 1219 C C . ARG A 1 154 ? -19.561 35.355 4.897 1 32.36 154 ARG A C 1
ATOM 1221 O O . ARG A 1 154 ? -20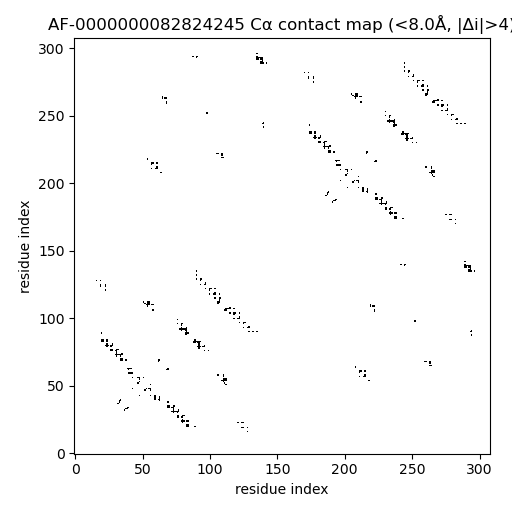.091 34.357 4.405 1 32.36 154 ARG A O 1
ATOM 1228 N N . MET B 1 1 ? -40.56 27.619 3.119 1 47.8 1 MET B N 1
ATOM 1229 C CA . MET B 1 1 ? -40.101 26.677 2.102 1 47.8 1 MET B CA 1
ATOM 1230 C C . MET B 1 1 ? -38.617 26.874 1.808 1 47.8 1 MET B C 1
ATOM 1232 O O . MET B 1 1 ? -37.921 25.924 1.447 1 47.8 1 MET B O 1
ATOM 1236 N N . MET B 1 2 ? -38.099 28.063 1.828 1 55.85 2 MET B N 1
ATOM 1237 C CA . MET B 1 2 ? -36.729 28.487 1.552 1 55.85 2 MET B CA 1
ATOM 1238 C C . MET B 1 2 ? -35.774 27.969 2.622 1 55.85 2 MET B C 1
ATOM 1240 O O . MET B 1 2 ? -34.619 27.654 2.329 1 55.85 2 MET B O 1
ATOM 1244 N N . ASN B 1 3 ? -36.183 27.874 3.885 1 58.67 3 ASN B N 1
ATOM 1245 C CA . ASN B 1 3 ? -35.314 27.544 5.01 1 58.67 3 ASN B CA 1
ATOM 1246 C C . ASN B 1 3 ? -35.077 26.04 5.113 1 58.67 3 ASN B C 1
ATOM 1248 O O . ASN B 1 3 ? -34.179 25.597 5.832 1 58.67 3 ASN B O 1
ATOM 1252 N N . LYS B 1 4 ? -36.1 25.21 4.638 1 63.42 4 LYS B N 1
ATOM 1253 C CA . LYS B 1 4 ? -36.01 23.753 4.66 1 63.42 4 LYS B CA 1
ATOM 1254 C C . LYS B 1 4 ? -34.864 23.26 3.782 1 63.42 4 LYS B C 1
ATOM 1256 O O . LYS B 1 4 ? -34.231 22.248 4.09 1 63.42 4 LYS B O 1
ATOM 1261 N N . GLY B 1 5 ? -34.532 23.877 2.687 1 57.85 5 GLY B N 1
ATOM 1262 C CA . GLY B 1 5 ? -33.442 23.523 1.791 1 57.85 5 GLY B CA 1
ATOM 1263 C C . GLY B 1 5 ? -32.079 23.59 2.454 1 57.85 5 GLY B C 1
ATOM 1264 O O . GLY B 1 5 ? -31.223 22.737 2.212 1 57.85 5 GLY B O 1
ATOM 1265 N N . GLY B 1 6 ? -31.933 24.569 3.259 1 60.82 6 GLY B N 1
ATOM 1266 C CA . GLY B 1 6 ? -30.669 24.756 3.954 1 60.82 6 GLY B CA 1
ATOM 1267 C C . GLY B 1 6 ? -30.384 23.67 4.974 1 60.82 6 GLY B C 1
ATOM 1268 O O . GLY B 1 6 ? -29.237 23.246 5.133 1 60.82 6 GLY B O 1
ATOM 1269 N N . ARG B 1 7 ? -31.451 23.324 5.768 1 65.46 7 ARG B N 1
ATOM 1270 C CA . ARG B 1 7 ? -31.333 22.275 6.776 1 65.46 7 ARG B CA 1
ATOM 1271 C C . ARG B 1 7 ? -31.063 20.921 6.129 1 65.46 7 ARG B C 1
ATOM 1273 O O . ARG B 1 7 ? -30.275 20.126 6.646 1 65.46 7 ARG B O 1
ATOM 1280 N N . LEU B 1 8 ? -31.77 20.604 5.063 1 60.11 8 LEU B N 1
ATOM 1281 C CA . LEU B 1 8 ? -31.566 19.351 4.344 1 60.11 8 LEU B CA 1
ATOM 1282 C C . LEU B 1 8 ? -30.148 19.269 3.787 1 60.11 8 LEU B C 1
ATOM 1284 O O . LEU B 1 8 ? -29.515 18.212 3.843 1 60.11 8 LEU B O 1
ATOM 1288 N N . ARG B 1 9 ? -29.745 20.377 3.204 1 61.13 9 ARG B N 1
ATOM 1289 C CA . ARG B 1 9 ? -28.387 20.42 2.671 1 61.13 9 ARG B CA 1
ATOM 1290 C C . ARG B 1 9 ? -27.357 20.23 3.78 1 61.13 9 ARG B C 1
ATOM 1292 O O . ARG B 1 9 ? -26.353 19.541 3.59 1 61.13 9 ARG B O 1
ATOM 1299 N N . ARG B 1 10 ? -27.633 20.858 4.911 1 61.34 10 ARG B N 1
ATOM 1300 C CA . ARG B 1 10 ? -26.74 20.692 6.053 1 61.34 10 ARG B CA 1
ATOM 1301 C C . ARG B 1 10 ? -26.796 19.265 6.589 1 61.34 10 ARG B C 1
ATOM 1303 O O . ARG B 1 10 ? -25.766 18.69 6.946 1 61.34 10 ARG B O 1
ATOM 1310 N N . ALA B 1 11 ? -27.994 18.7 6.7 1 60.18 11 ALA B N 1
ATOM 1311 C CA . ALA B 1 11 ? -28.156 17.319 7.145 1 60.18 11 ALA B CA 1
ATOM 1312 C C . ALA B 1 11 ? -27.481 16.348 6.18 1 60.18 11 ALA B C 1
ATOM 1314 O O . ALA B 1 11 ? -26.818 15.4 6.605 1 60.18 11 ALA B O 1
ATOM 1315 N N . VAL B 1 12 ? -27.651 16.519 4.902 1 58.62 12 VAL B N 1
ATOM 1316 C CA . VAL B 1 12 ? -27.041 15.683 3.874 1 58.62 12 VAL B CA 1
ATOM 1317 C C . VAL B 1 12 ? -25.522 15.83 3.922 1 58.62 12 VAL B C 1
ATOM 1319 O O . VAL B 1 12 ? -24.793 14.84 3.827 1 58.62 12 VAL B O 1
ATOM 1322 N N . ARG B 1 13 ? -25.084 17.056 4.075 1 57.92 13 ARG B N 1
ATOM 1323 C CA . ARG B 1 13 ? -23.65 17.323 4.115 1 57.92 13 ARG B CA 1
ATOM 1324 C C . ARG B 1 13 ? -22.998 16.639 5.312 1 57.92 13 ARG B C 1
ATOM 1326 O O . ARG B 1 13 ? -21.856 16.184 5.227 1 57.92 13 ARG B O 1
ATOM 1333 N N . LYS B 1 14 ? -23.739 16.644 6.381 1 65.81 14 LYS B N 1
ATOM 1334 C CA . LYS B 1 14 ? -23.223 15.983 7.576 1 65.81 14 LYS B CA 1
ATOM 1335 C C . LYS B 1 14 ? -23.42 14.472 7.496 1 65.81 14 LYS B C 1
ATOM 1337 O O . LYS B 1 14 ? -22.627 13.707 8.05 1 65.81 14 LYS B O 1
ATOM 1342 N N . SER B 1 15 ? -24.359 14.184 6.675 1 77.78 15 SER B N 1
ATOM 1343 C CA . SER B 1 15 ? -24.744 12.776 6.66 1 77.78 15 SER B CA 1
ATOM 1344 C C . SER B 1 15 ? -23.918 11.988 5.65 1 77.78 15 SER B C 1
ATOM 1346 O O . SER B 1 15 ? -23.653 10.8 5.849 1 77.78 15 SER B O 1
ATOM 1348 N N . ILE B 1 16 ? -23.418 12.641 4.657 1 83.82 16 ILE B N 1
ATOM 1349 C CA . ILE B 1 16 ? -22.729 11.947 3.574 1 83.82 16 ILE B CA 1
ATOM 1350 C C . ILE B 1 16 ? -21.393 11.406 4.076 1 83.82 16 ILE B C 1
ATOM 1352 O O . ILE B 1 16 ? -21.118 10.209 3.962 1 83.82 16 ILE B O 1
ATOM 1356 N N . PRO B 1 17 ? -20.71 12.233 4.776 1 86.92 17 PRO B N 1
ATOM 1357 C CA . PRO B 1 17 ? -19.44 11.703 5.277 1 86.92 17 PRO B CA 1
ATOM 1358 C C . PRO B 1 17 ? -19.63 10.567 6.28 1 86.92 17 PRO B C 1
ATOM 1360 O O . PRO B 1 17 ? -18.86 9.603 6.279 1 86.92 17 PRO B O 1
ATOM 1363 N N . ALA B 1 18 ? -20.606 10.699 7.054 1 90.32 18 ALA B N 1
ATOM 1364 C CA . ALA B 1 18 ? -20.846 9.652 8.043 1 90.32 18 ALA B CA 1
ATOM 1365 C C . ALA B 1 18 ? -21.234 8.339 7.369 1 90.32 18 ALA B C 1
ATOM 1367 O O . ALA B 1 18 ? -20.765 7.269 7.764 1 90.32 18 ALA B O 1
ATOM 1368 N N . THR B 1 19 ? -22.111 8.42 6.391 1 94.05 19 THR B N 1
ATOM 1369 C CA . THR B 1 19 ? -22.523 7.233 5.651 1 94.05 19 THR B CA 1
ATOM 1370 C C . THR B 1 19 ? -21.337 6.617 4.913 1 94.05 19 THR B C 1
ATOM 1372 O O . THR B 1 19 ? -21.172 5.396 4.902 1 94.05 19 THR B O 1
ATOM 1375 N N . PHE B 1 20 ? -20.564 7.444 4.27 1 96.54 20 PHE B N 1
ATOM 1376 C CA . PHE B 1 20 ? -19.377 6.961 3.573 1 96.54 20 PHE B CA 1
ATOM 1377 C C . PHE B 1 20 ? -18.43 6.259 4.539 1 96.54 20 PHE B C 1
ATOM 1379 O O . PHE B 1 20 ? -17.932 5.17 4.246 1 96.54 20 PHE B O 1
ATOM 1386 N N . ARG B 1 21 ? -18.221 6.827 5.71 1 96.35 21 ARG B N 1
ATOM 1387 C CA . ARG B 1 21 ? -17.318 6.242 6.696 1 96.35 21 ARG B CA 1
ATOM 1388 C C . ARG B 1 21 ? -17.829 4.886 7.171 1 96.35 21 ARG B C 1
ATOM 1390 O O . ARG B 1 21 ? -17.055 3.937 7.304 1 96.35 21 ARG B O 1
ATOM 1397 N N . LEU B 1 22 ? -19.071 4.844 7.384 1 97.23 22 LEU B N 1
ATOM 1398 C CA . LEU B 1 22 ? -19.655 3.6 7.871 1 97.23 22 LEU B CA 1
ATOM 1399 C C . LEU B 1 22 ? -19.566 2.505 6.813 1 97.23 22 LEU B C 1
ATOM 1401 O O . LEU B 1 22 ? -19.232 1.36 7.124 1 97.23 22 LEU B O 1
ATOM 1405 N N . PHE B 1 23 ? -19.922 2.835 5.561 1 98.24 23 PHE B N 1
ATOM 1406 C CA . PHE B 1 23 ? -19.883 1.865 4.473 1 98.24 23 PHE B CA 1
ATOM 1407 C C . PHE B 1 23 ? -18.457 1.39 4.223 1 98.24 23 PHE B C 1
ATOM 1409 O O . PHE B 1 23 ? -18.214 0.19 4.073 1 98.24 23 PHE B O 1
ATOM 1416 N N . LEU B 1 24 ? -17.515 2.337 4.18 1 98.68 24 LEU B N 1
ATOM 1417 C CA . LEU B 1 24 ? -16.109 1.999 3.988 1 98.68 24 LEU B CA 1
ATOM 1418 C C . LEU B 1 24 ? -15.603 1.114 5.122 1 98.68 24 LEU B C 1
ATOM 1420 O O . LEU B 1 24 ? -14.962 0.089 4.877 1 98.68 24 LEU B O 1
ATOM 1424 N N . ALA B 1 25 ? -15.896 1.498 6.337 1 98.72 25 ALA B N 1
ATOM 1425 C CA . ALA B 1 25 ? -15.432 0.76 7.509 1 98.72 25 ALA B CA 1
ATOM 1426 C C . ALA B 1 25 ? -16.017 -0.649 7.537 1 98.72 25 ALA B C 1
ATOM 1428 O O . ALA B 1 25 ? -15.313 -1.614 7.842 1 98.72 25 ALA B O 1
ATOM 1429 N N . PHE B 1 26 ? -17.255 -0.757 7.224 1 98.59 26 PHE B N 1
ATOM 1430 C CA . PHE B 1 26 ? -17.915 -2.057 7.228 1 98.59 26 PHE B CA 1
ATOM 1431 C C . PHE B 1 26 ? -17.249 -3.006 6.239 1 98.59 26 PHE B C 1
ATOM 1433 O O . PHE B 1 26 ? -16.936 -4.148 6.581 1 98.59 26 PHE B O 1
ATOM 1440 N N . ASN B 1 27 ? -17.073 -2.592 5.045 1 98.55 27 ASN B N 1
ATOM 1441 C CA . ASN B 1 27 ? -16.492 -3.446 4.014 1 98.55 27 ASN B CA 1
ATOM 1442 C C . ASN B 1 27 ? -15.068 -3.863 4.369 1 98.55 27 ASN B C 1
ATOM 1444 O O . ASN B 1 27 ? -14.726 -5.045 4.297 1 98.55 27 ASN B O 1
ATOM 1448 N N . PHE B 1 28 ? -14.208 -2.889 4.783 1 98.76 28 PHE B N 1
ATOM 1449 C CA . PHE B 1 28 ? -12.833 -3.216 5.142 1 98.76 28 PHE B CA 1
ATOM 1450 C C . PHE B 1 28 ? -12.795 -4.125 6.365 1 98.76 28 PHE B C 1
ATOM 1452 O O . PHE B 1 28 ? -11.913 -4.979 6.483 1 98.76 28 PHE B O 1
ATOM 1459 N N . PHE B 1 29 ? -13.71 -3.91 7.296 1 98.41 29 PHE B N 1
ATOM 1460 C CA . PHE B 1 29 ? -13.752 -4.766 8.475 1 98.41 29 PHE B CA 1
ATOM 1461 C C . PHE B 1 29 ? -14.095 -6.2 8.091 1 98.41 29 PHE B C 1
ATOM 1463 O O . PHE B 1 29 ? -13.43 -7.142 8.529 1 98.41 29 PHE B O 1
ATOM 1470 N N . VAL B 1 30 ? -15.074 -6.445 7.255 1 97.68 30 VAL B N 1
ATOM 1471 C CA . VAL B 1 30 ? -15.519 -7.77 6.837 1 97.68 30 VAL B CA 1
ATOM 1472 C C . VAL B 1 30 ? -14.417 -8.457 6.034 1 97.68 30 VAL B C 1
ATOM 1474 O O . VAL B 1 30 ? -14.055 -9.601 6.317 1 97.68 30 VAL B O 1
ATOM 1477 N N . TYR B 1 31 ? -13.879 -7.782 5.072 1 97.12 31 TYR B N 1
ATOM 1478 C CA . TYR B 1 31 ? -12.824 -8.37 4.255 1 97.12 31 TYR B CA 1
ATOM 1479 C C . TYR B 1 31 ? -11.568 -8.619 5.081 1 97.12 31 TYR B C 1
ATOM 1481 O O . TYR B 1 31 ? -10.854 -9.6 4.858 1 97.12 31 TYR B O 1
ATOM 1489 N N . GLY B 1 32 ? -11.224 -7.656 5.977 1 97.88 32 GLY B N 1
ATOM 1490 C CA . GLY B 1 32 ? -10.11 -7.876 6.886 1 97.88 32 GLY B CA 1
ATOM 1491 C C . GLY B 1 32 ? -10.29 -9.099 7.765 1 97.88 32 GLY B C 1
ATOM 1492 O O . GLY B 1 32 ? -9.359 -9.889 7.936 1 97.88 32 GLY B O 1
ATOM 1493 N N . LEU B 1 33 ? -11.458 -9.318 8.291 1 97.26 33 LEU B N 1
ATOM 1494 C CA . LEU B 1 33 ? -11.751 -10.473 9.132 1 97.26 33 LEU B CA 1
ATOM 1495 C C . LEU B 1 33 ? -11.671 -11.766 8.327 1 97.26 33 LEU B C 1
ATOM 1497 O O . LEU B 1 33 ? -11.225 -12.795 8.841 1 97.26 33 LEU B O 1
ATOM 1501 N N . ALA B 1 34 ? -12.189 -11.742 7.088 1 96.46 34 ALA B N 1
ATOM 1502 C CA . ALA B 1 34 ? -12.112 -12.915 6.221 1 96.46 34 ALA B CA 1
ATOM 1503 C C . ALA B 1 34 ? -10.665 -13.358 6.026 1 96.46 34 ALA B C 1
ATOM 1505 O O . ALA B 1 34 ? -10.384 -14.555 5.927 1 96.46 34 ALA B O 1
ATOM 1506 N N . LYS B 1 35 ? -9.761 -12.437 5.983 1 96.32 35 LYS B N 1
ATOM 1507 C CA . LYS B 1 35 ? -8.347 -12.75 5.797 1 96.32 35 LYS B CA 1
ATOM 1508 C C . LYS B 1 35 ? -7.718 -13.246 7.096 1 96.32 35 LYS B C 1
ATOM 1510 O O . LYS B 1 35 ? -6.917 -14.183 7.087 1 96.32 35 LYS B O 1
ATOM 1515 N N . VAL B 1 36 ? -8.084 -12.657 8.218 1 94.76 36 VAL B N 1
ATOM 1516 C CA . VAL B 1 36 ? -7.425 -12.915 9.493 1 94.76 36 VAL B CA 1
ATOM 1517 C C . VAL B 1 36 ? -8.017 -14.166 10.138 1 94.76 36 VAL B C 1
ATOM 1519 O O . VAL B 1 36 ? -7.29 -14.98 10.713 1 94.76 36 VAL B O 1
ATOM 1522 N N . VAL B 1 37 ? -9.309 -14.405 10.08 1 91.4 37 VAL B N 1
ATOM 1523 C CA . VAL B 1 37 ? -9.985 -15.456 10.835 1 91.4 37 VAL B CA 1
ATOM 1524 C C . VAL B 1 37 ? -10.281 -16.641 9.919 1 91.4 37 VAL B C 1
ATOM 1526 O O . VAL B 1 37 ? -9.99 -17.789 10.264 1 91.4 37 VAL B O 1
ATOM 1529 N N . ILE B 1 38 ? -10.793 -16.432 8.745 1 85.76 38 ILE B N 1
ATOM 1530 C CA . ILE B 1 38 ? -11.297 -17.49 7.875 1 85.76 38 ILE B CA 1
ATOM 1531 C C . ILE B 1 38 ? -10.196 -17.939 6.917 1 85.76 38 ILE B C 1
ATOM 1533 O O . ILE B 1 38 ? -10.204 -19.076 6.442 1 85.76 38 ILE B O 1
ATOM 1537 N N . GLY B 1 39 ? -9.26 -17.091 6.66 1 87.03 39 GLY B N 1
ATOM 1538 C CA . GLY B 1 39 ? -8.292 -17.394 5.618 1 87.03 39 GLY B CA 1
ATOM 1539 C C . GLY B 1 39 ? -8.879 -17.327 4.22 1 87.03 39 GLY B C 1
ATOM 1540 O O . GLY B 1 39 ? -8.983 -18.347 3.536 1 87.03 39 GLY B O 1
ATOM 1541 N N . GLN B 1 40 ? -9.154 -16.229 3.741 1 87.39 40 GLN B N 1
ATOM 1542 C CA . GLN B 1 40 ? -9.867 -15.948 2.5 1 87.39 40 GLN B CA 1
ATOM 1543 C C . GLN B 1 40 ? -9.204 -16.643 1.314 1 87.39 40 GLN B C 1
ATOM 1545 O O . GLN B 1 40 ? -9.879 -17.03 0.358 1 87.39 40 GLN B O 1
ATOM 1550 N N . PHE B 1 41 ? -7.838 -16.867 1.383 1 94.36 41 PHE B N 1
ATOM 1551 C CA . PHE B 1 41 ? -7.133 -17.323 0.19 1 94.36 41 PHE B CA 1
ATOM 1552 C C . PHE B 1 41 ? -6.751 -18.793 0.316 1 94.36 41 PHE B C 1
ATOM 1554 O O . PHE B 1 41 ? -5.617 -19.116 0.674 1 94.36 41 PHE B O 1
ATOM 1561 N N . GLY B 1 42 ? -7.601 -19.586 0.047 1 88.42 42 GLY B N 1
ATOM 1562 C CA . GLY B 1 42 ? -7.364 -21.02 0.085 1 88.42 42 GLY B CA 1
ATOM 1563 C C . GLY B 1 42 ? -6.737 -21.555 -1.189 1 88.42 42 GLY B C 1
ATOM 1564 O O . GLY B 1 42 ? -6.443 -20.792 -2.111 1 88.42 42 GLY B O 1
ATOM 1565 N N . GLU B 1 43 ? -6.492 -22.81 -1.231 1 90.63 43 GLU B N 1
ATOM 1566 C CA . GLU B 1 43 ? -5.882 -23.464 -2.384 1 90.63 43 GLU B CA 1
ATOM 1567 C C . GLU B 1 43 ? -6.79 -23.386 -3.608 1 90.63 43 GLU B C 1
ATOM 1569 O O . GLU B 1 43 ? -8.009 -23.531 -3.493 1 90.63 43 GLU B O 1
ATOM 1574 N N . VAL B 1 44 ? -6.199 -23.105 -4.693 1 92.95 44 VAL B N 1
ATOM 1575 C CA . VAL B 1 44 ? -6.956 -23.043 -5.939 1 92.95 44 VAL B CA 1
ATOM 1576 C C . VAL B 1 44 ? -6.906 -24.398 -6.641 1 92.95 44 VAL B C 1
ATOM 1578 O O . VAL B 1 44 ? -5.843 -24.832 -7.092 1 92.95 44 VAL B O 1
ATOM 1581 N N . THR B 1 45 ? -8.046 -25.051 -6.762 1 93.72 45 THR B N 1
ATOM 1582 C CA . THR B 1 45 ? -8.147 -26.322 -7.469 1 93.72 45 THR B CA 1
ATOM 1583 C C . THR B 1 45 ? -8.265 -26.097 -8.974 1 93.72 45 THR B C 1
ATOM 1585 O O . THR B 1 45 ? -8.553 -24.985 -9.419 1 93.72 45 THR B O 1
ATOM 1588 N N . PRO B 1 46 ? -8.023 -27.133 -9.688 1 94.54 46 PRO B N 1
ATOM 1589 C CA . PRO B 1 46 ? -8.182 -27.005 -11.138 1 94.54 46 PRO B CA 1
ATOM 1590 C C . PRO B 1 46 ? -9.585 -26.556 -11.54 1 94.54 46 PRO B C 1
ATOM 1592 O O . PRO B 1 46 ? -9.745 -25.817 -12.515 1 94.54 46 PRO B O 1
ATOM 1595 N N . GLU B 1 47 ? -10.559 -26.973 -10.832 1 95.24 47 GLU B N 1
ATOM 1596 C CA . GLU B 1 47 ? -11.938 -26.581 -11.105 1 95.24 47 GLU B CA 1
ATOM 1597 C C . GLU B 1 47 ? -12.142 -25.086 -10.876 1 95.24 47 GLU B C 1
ATOM 1599 O O . GLU B 1 47 ? -12.81 -24.417 -11.666 1 95.24 47 GLU B O 1
ATOM 1604 N N . ILE B 1 48 ? -11.558 -24.604 -9.858 1 92.42 48 ILE B N 1
ATOM 1605 C CA . ILE B 1 48 ? -11.666 -23.183 -9.546 1 92.42 48 ILE B CA 1
ATOM 1606 C C . ILE B 1 48 ? -10.933 -22.365 -10.607 1 92.42 48 ILE B C 1
ATOM 1608 O O . ILE B 1 48 ? -11.434 -21.333 -11.059 1 92.42 48 ILE B O 1
ATOM 1612 N N . GLU B 1 49 ? -9.749 -22.842 -10.911 1 93.56 49 GLU B N 1
ATOM 1613 C CA . GLU B 1 49 ? -8.976 -22.15 -11.939 1 93.56 49 GLU B CA 1
ATOM 1614 C C . GLU B 1 49 ? -9.742 -22.089 -13.258 1 93.56 49 GLU B C 1
ATOM 1616 O O . GLU B 1 49 ? -9.736 -21.061 -13.938 1 93.56 49 GLU B O 1
ATOM 1621 N N . ALA B 1 50 ? -10.38 -23.205 -13.606 1 95.72 50 ALA B N 1
ATOM 1622 C CA . ALA B 1 50 ? -11.139 -23.259 -14.853 1 95.72 50 ALA B CA 1
ATOM 1623 C C . ALA B 1 50 ? -12.305 -22.275 -14.828 1 95.72 50 ALA B C 1
ATOM 1625 O O . ALA B 1 50 ? -12.65 -21.685 -15.854 1 95.72 50 ALA B O 1
ATOM 1626 N N . ALA B 1 51 ? -12.858 -22.051 -13.743 1 94.85 51 ALA B N 1
ATOM 1627 C CA . ALA B 1 51 ? -14.047 -21.213 -13.606 1 94.85 51 ALA B CA 1
ATOM 1628 C C . ALA B 1 51 ? -13.666 -19.745 -13.437 1 94.85 51 ALA B C 1
ATOM 1630 O O . ALA B 1 51 ? -14.287 -18.863 -14.035 1 94.85 51 ALA B O 1
ATOM 1631 N N . ALA B 1 52 ? -12.619 -19.479 -12.697 1 94.32 52 ALA B N 1
ATOM 1632 C CA . ALA B 1 52 ? -12.315 -18.112 -12.283 1 94.32 52 ALA B CA 1
ATOM 1633 C C . ALA B 1 52 ? -11.233 -17.499 -13.167 1 94.32 52 ALA B C 1
ATOM 1635 O O . ALA B 1 52 ? -11.067 -16.277 -13.199 1 94.32 52 ALA B O 1
ATOM 1636 N N . GLY B 1 53 ? -10.398 -18.381 -13.793 1 96.32 53 GLY B N 1
ATOM 1637 C CA . GLY B 1 53 ? -9.428 -17.882 -14.755 1 96.32 53 GLY B CA 1
ATOM 1638 C C . GLY B 1 53 ? -8.025 -17.779 -14.188 1 96.32 53 GLY B C 1
ATOM 1639 O O . GLY B 1 53 ? -7.831 -17.875 -12.974 1 96.32 53 GLY B O 1
ATOM 1640 N N . LYS B 1 54 ? -7.099 -17.578 -15.071 1 96.31 54 LYS B N 1
ATOM 1641 C CA . LYS B 1 54 ? -5.675 -17.571 -14.751 1 96.31 54 LYS B CA 1
ATOM 1642 C C . LYS B 1 54 ? -5.324 -16.409 -13.827 1 96.31 54 LYS B C 1
ATOM 1644 O O . LYS B 1 54 ? -4.546 -16.57 -12.885 1 96.31 54 LYS B O 1
ATOM 1649 N N . GLY B 1 55 ? -5.853 -15.243 -14.108 1 97.43 55 GLY B N 1
ATOM 1650 C CA . GLY B 1 55 ? -5.592 -14.087 -13.265 1 97.43 55 GLY B CA 1
ATOM 1651 C C . GLY B 1 55 ? -5.996 -14.299 -11.819 1 97.43 55 GLY B C 1
ATOM 1652 O O . GLY B 1 55 ? -5.217 -14.023 -10.904 1 97.43 55 GLY B O 1
ATOM 1653 N N . PHE B 1 56 ? -7.154 -14.795 -11.687 1 97.29 56 PHE B N 1
ATOM 1654 C CA . PHE B 1 56 ? -7.646 -15.112 -10.351 1 97.29 56 PHE B CA 1
ATOM 1655 C C . PHE B 1 56 ? -6.713 -16.091 -9.649 1 97.29 56 PHE B C 1
ATOM 1657 O O . PHE B 1 56 ? -6.349 -15.886 -8.489 1 97.29 56 PHE B O 1
ATOM 1664 N N . THR B 1 57 ? -6.302 -17.148 -10.306 1 97.49 57 THR B N 1
ATOM 1665 C CA . THR B 1 57 ? -5.456 -18.195 -9.743 1 97.49 57 THR B CA 1
ATOM 1666 C C . THR B 1 57 ? -4.119 -17.62 -9.283 1 97.49 57 THR B C 1
ATOM 1668 O O . THR B 1 57 ? -3.641 -17.943 -8.194 1 97.49 57 THR B O 1
ATOM 1671 N N . ILE B 1 58 ? -3.569 -16.768 -10.116 1 97.36 58 ILE B N 1
ATOM 1672 C CA . ILE B 1 58 ? -2.27 -16.179 -9.806 1 97.36 58 ILE B CA 1
ATOM 1673 C C . ILE B 1 58 ? -2.386 -15.296 -8.566 1 97.36 58 ILE B C 1
ATOM 1675 O O . ILE B 1 58 ? -1.58 -15.408 -7.639 1 97.36 58 ILE B O 1
ATOM 1679 N N . ALA B 1 59 ? -3.401 -14.486 -8.504 1 97.54 59 ALA B N 1
ATOM 1680 C CA . ALA B 1 59 ? -3.582 -13.575 -7.377 1 97.54 59 ALA B CA 1
ATOM 1681 C C . ALA B 1 59 ? -3.877 -14.344 -6.092 1 97.54 59 ALA B C 1
ATOM 1683 O O . ALA B 1 59 ? -3.286 -14.067 -5.046 1 97.54 59 ALA B O 1
ATOM 1684 N N . TRP B 1 60 ? -4.782 -15.264 -6.182 1 96.71 60 TRP B N 1
ATOM 1685 C CA . TRP B 1 60 ? -5.179 -16.04 -5.012 1 96.71 60 TRP B CA 1
ATOM 1686 C C . TRP B 1 60 ? -4.008 -16.859 -4.478 1 96.71 60 TRP B C 1
ATOM 1688 O O . TRP B 1 60 ? -3.843 -16.999 -3.264 1 96.71 60 TRP B O 1
ATOM 1698 N N . THR B 1 61 ? -3.195 -17.455 -5.375 1 96.87 61 THR B N 1
ATOM 1699 C CA . THR B 1 61 ? -2.013 -18.213 -4.98 1 96.87 61 THR B CA 1
ATOM 1700 C C . THR B 1 61 ? -0.991 -17.305 -4.301 1 96.87 61 THR B C 1
ATOM 1702 O O . THR B 1 61 ? -0.385 -17.685 -3.296 1 96.87 61 THR B O 1
ATOM 1705 N N . PHE B 1 62 ? -0.824 -16.131 -4.807 1 97.66 62 PHE B N 1
ATOM 1706 C CA . PHE B 1 62 ? 0.106 -15.17 -4.227 1 97.66 62 PHE B CA 1
ATOM 1707 C C . PHE B 1 62 ? -0.31 -14.802 -2.807 1 97.66 62 PHE B C 1
ATOM 1709 O O . PHE B 1 62 ? 0.478 -14.938 -1.869 1 97.66 62 PHE B O 1
ATOM 1716 N N . PHE B 1 63 ? -1.526 -14.354 -2.616 1 97.27 63 PHE B N 1
ATOM 1717 C CA . PHE B 1 63 ? -1.976 -13.866 -1.317 1 97.27 63 PHE B CA 1
ATOM 1718 C C . PHE B 1 63 ? -2.148 -15.019 -0.336 1 97.27 63 PHE B C 1
ATOM 1720 O O . PHE B 1 63 ? -2.046 -14.829 0.878 1 97.27 63 PHE B O 1
ATOM 1727 N N . GLY B 1 64 ? -2.359 -16.215 -0.889 1 95.74 64 GLY B N 1
ATOM 1728 C CA . GLY B 1 64 ? -2.558 -17.379 -0.04 1 95.74 64 GLY B CA 1
ATOM 1729 C C . GLY B 1 64 ? -1.265 -18.087 0.314 1 95.74 64 GLY B C 1
ATOM 1730 O O . GLY B 1 64 ? -1.26 -19.011 1.131 1 95.74 64 GLY B O 1
ATOM 1731 N N . TYR B 1 65 ? -0.18 -17.698 -0.243 1 96.37 65 TYR B N 1
ATOM 1732 C CA . TYR B 1 65 ? 1.087 -18.401 -0.076 1 96.37 65 TYR B CA 1
ATOM 1733 C C . TYR B 1 65 ? 1.598 -18.273 1.354 1 96.37 65 TYR B C 1
ATOM 1735 O O . TYR B 1 65 ? 2.068 -19.249 1.942 1 96.37 65 TYR B O 1
ATOM 1743 N N . SER B 1 66 ? 1.557 -17.117 1.895 1 96.23 66 SER B N 1
ATOM 1744 C CA . SER B 1 66 ? 2.045 -16.871 3.248 1 96.23 66 SER B CA 1
ATOM 1745 C C . SER B 1 66 ? 0.914 -16.432 4.172 1 96.23 66 SER B C 1
ATOM 1747 O O . SER B 1 66 ? 0.283 -15.399 3.942 1 96.23 66 SER B O 1
ATOM 1749 N N . HIS B 1 67 ? 0.765 -17.189 5.209 1 95.37 67 HIS B N 1
ATOM 1750 C CA . HIS B 1 67 ? -0.246 -16.837 6.2 1 95.37 67 HIS B CA 1
ATOM 1751 C C . HIS B 1 67 ? 0.094 -15.521 6.89 1 95.37 67 HIS B C 1
ATOM 1753 O O . HIS B 1 67 ? -0.798 -14.725 7.193 1 95.37 67 HIS B O 1
ATOM 1759 N N . VAL B 1 68 ? 1.336 -15.296 7.122 1 96.51 68 VAL B N 1
ATOM 1760 C CA . VAL B 1 68 ? 1.789 -14.072 7.774 1 96.51 68 VAL B CA 1
ATOM 1761 C C . VAL B 1 68 ? 1.425 -12.864 6.914 1 96.51 68 VAL B C 1
ATOM 1763 O O . VAL B 1 68 ? 0.936 -11.854 7.426 1 96.51 68 VAL B O 1
ATOM 1766 N N . TYR B 1 69 ? 1.662 -12.967 5.643 1 97.29 69 TYR B N 1
ATOM 1767 C CA . TYR B 1 69 ? 1.342 -11.874 4.732 1 97.29 69 TYR B CA 1
ATOM 1768 C C . TYR B 1 69 ? -0.159 -11.613 4.699 1 97.29 69 TYR B C 1
ATOM 1770 O O . TYR B 1 69 ? -0.596 -10.46 4.735 1 97.29 69 TYR B O 1
ATOM 1778 N N . GLU B 1 70 ? -0.943 -12.66 4.626 1 96.92 70 GLU B N 1
ATOM 1779 C CA . GLU B 1 70 ? -2.399 -12.554 4.634 1 96.92 70 GLU B CA 1
ATOM 1780 C C . GLU B 1 70 ? -2.894 -11.853 5.896 1 96.92 70 GLU B C 1
ATOM 1782 O O . GLU B 1 70 ? -3.776 -10.995 5.83 1 96.92 70 GLU B O 1
ATOM 1787 N N . LEU B 1 71 ? -2.358 -12.202 7.025 1 96.88 71 LEU B N 1
ATOM 1788 C CA . LEU B 1 71 ? -2.738 -11.585 8.291 1 96.88 71 LEU B CA 1
ATOM 1789 C C . LEU B 1 71 ? -2.39 -10.1 8.298 1 96.88 71 LEU B C 1
ATOM 1791 O O . LEU B 1 71 ? -3.17 -9.279 8.785 1 96.88 71 LEU B O 1
ATOM 1795 N N . PHE B 1 72 ? -1.276 -9.809 7.799 1 97.37 72 PHE B N 1
ATOM 1796 C CA . PHE B 1 72 ? -0.832 -8.42 7.79 1 97.37 72 PHE B CA 1
ATOM 1797 C C . PHE B 1 72 ? -1.793 -7.549 6.989 1 97.37 72 PHE B C 1
ATOM 1799 O O . PHE B 1 72 ? -2.191 -6.475 7.444 1 97.37 72 PHE B O 1
ATOM 1806 N N . ILE B 1 73 ? -2.1 -7.974 5.774 1 96.86 73 ILE B N 1
ATOM 1807 C CA . ILE B 1 73 ? -3.019 -7.214 4.934 1 96.86 73 ILE B CA 1
ATOM 1808 C C . ILE B 1 73 ? -4.374 -7.097 5.627 1 96.86 73 ILE B C 1
ATOM 1810 O O . ILE B 1 73 ? -4.996 -6.032 5.613 1 96.86 73 ILE B O 1
ATOM 1814 N N . GLY B 1 74 ? -4.874 -8.203 6.17 1 97.72 74 GLY B N 1
ATOM 1815 C CA . GLY B 1 74 ? -6.134 -8.178 6.896 1 97.72 74 GLY B CA 1
ATOM 1816 C C . GLY B 1 74 ? -6.13 -7.211 8.065 1 97.72 74 GLY B C 1
ATOM 1817 O O . GLY B 1 74 ? -7.087 -6.457 8.257 1 97.72 74 GLY B O 1
ATOM 1818 N N . PHE B 1 75 ? -5.07 -7.204 8.839 1 97.84 75 PHE B N 1
ATOM 1819 C CA . PHE B 1 75 ? -4.957 -6.301 9.979 1 97.84 75 PHE B CA 1
ATOM 1820 C C . PHE B 1 75 ? -4.916 -4.849 9.517 1 97.84 75 PHE B C 1
ATOM 1822 O O . PHE B 1 75 ? -5.439 -3.961 10.194 1 97.84 75 PHE B O 1
ATOM 1829 N N . GLY B 1 76 ? -4.172 -4.614 8.428 1 97.97 76 GLY B N 1
ATOM 1830 C CA . GLY B 1 76 ? -4.185 -3.272 7.868 1 97.97 76 GLY B CA 1
ATOM 1831 C C . GLY B 1 76 ? -5.581 -2.774 7.544 1 97.97 76 GLY B C 1
ATOM 1832 O O . GLY B 1 76 ? -5.916 -1.622 7.83 1 97.97 76 GLY B O 1
ATOM 1833 N N . GLU B 1 77 ? -6.384 -3.647 6.96 1 98.5 77 GLU B N 1
ATOM 1834 C CA . GLU B 1 77 ? -7.76 -3.298 6.623 1 98.5 77 GLU B CA 1
ATOM 1835 C C . GLU B 1 77 ? -8.587 -3.038 7.879 1 98.5 77 GLU B C 1
ATOM 1837 O O . GLU B 1 77 ? -9.332 -2.058 7.947 1 98.5 77 GLU B O 1
ATOM 1842 N N . ILE B 1 78 ? -8.427 -3.82 8.862 1 98.51 78 ILE B N 1
ATOM 1843 C CA . ILE B 1 78 ? -9.179 -3.677 10.103 1 98.51 78 ILE B CA 1
ATOM 1844 C C . ILE B 1 78 ? -8.771 -2.385 10.808 1 98.51 78 ILE B C 1
ATOM 1846 O O . ILE B 1 78 ? -9.623 -1.653 11.318 1 98.51 78 ILE B O 1
ATOM 1850 N N . LEU B 1 79 ? -7.508 -2.136 10.819 1 98.3 79 LEU B N 1
ATOM 1851 C CA . LEU B 1 79 ? -7.012 -0.915 11.445 1 98.3 79 LEU B CA 1
ATOM 1852 C C . LEU B 1 79 ? -7.613 0.319 10.781 1 98.3 79 LEU B C 1
ATOM 1854 O O . LEU B 1 79 ? -8.084 1.23 11.466 1 98.3 79 LEU B O 1
ATOM 1858 N N . ALA B 1 80 ? -7.548 0.38 9.474 1 98.21 80 ALA B N 1
ATOM 1859 C CA . ALA B 1 80 ? -8.136 1.503 8.748 1 98.21 80 ALA B CA 1
ATOM 1860 C C . ALA B 1 80 ? -9.62 1.65 9.074 1 98.21 80 ALA B C 1
ATOM 1862 O O . ALA B 1 80 ? -10.111 2.763 9.273 1 98.21 80 ALA B O 1
ATOM 1863 N N . ALA B 1 81 ? -10.314 0.523 9.123 1 98.7 81 ALA B N 1
ATOM 1864 C CA . ALA B 1 81 ? -11.746 0.517 9.412 1 98.7 81 ALA B CA 1
ATOM 1865 C C . ALA B 1 81 ? -12.028 1.096 10.795 1 98.7 81 ALA B C 1
ATOM 1867 O O . ALA B 1 81 ? -12.913 1.941 10.953 1 98.7 81 ALA B O 1
ATOM 1868 N N . VAL B 1 82 ? -11.303 0.72 11.804 1 98.3 82 VAL B N 1
ATOM 1869 C CA . VAL B 1 82 ? -11.498 1.162 13.181 1 98.3 82 VAL B CA 1
ATOM 1870 C C . VAL B 1 82 ? -11.205 2.656 13.29 1 98.3 82 VAL B C 1
ATOM 1872 O O . VAL B 1 82 ? -11.965 3.401 13.913 1 98.3 82 VAL B O 1
ATOM 1875 N N . LEU B 1 83 ? -10.147 3.118 12.692 1 96.52 83 LEU B N 1
ATOM 1876 C CA . LEU B 1 83 ? -9.782 4.529 12.738 1 96.52 83 LEU B CA 1
ATOM 1877 C C . LEU B 1 83 ? -10.84 5.387 12.052 1 96.52 83 LEU B C 1
ATOM 1879 O O . LEU B 1 83 ? -11.101 6.515 12.476 1 96.52 83 LEU B O 1
ATOM 1883 N N . LEU B 1 84 ? -11.402 4.823 11.017 1 96.27 84 LEU B N 1
ATOM 1884 C CA . LEU B 1 84 ? -12.431 5.538 10.271 1 96.27 84 LEU B CA 1
ATOM 1885 C C . LEU B 1 84 ? -13.675 5.749 11.127 1 96.27 84 LEU B C 1
ATOM 1887 O O . LEU B 1 84 ? -14.411 6.72 10.932 1 96.27 84 LEU B O 1
ATOM 1891 N N . LEU B 1 85 ? -13.925 4.873 12.069 1 96.38 85 LEU B N 1
ATOM 1892 C CA . LEU B 1 85 ? -15.137 4.913 12.88 1 96.38 85 LEU B CA 1
ATOM 1893 C C . LEU B 1 85 ? -14.983 5.893 14.038 1 96.38 85 LEU B C 1
ATOM 1895 O O . LEU B 1 85 ? -15.976 6.316 14.635 1 96.38 85 LEU B O 1
ATOM 1899 N N . ILE B 1 86 ? -13.788 6.159 14.408 1 93.89 86 ILE B N 1
ATOM 1900 C CA . ILE B 1 86 ? -13.512 7.113 15.477 1 93.89 86 ILE B CA 1
ATOM 1901 C C . ILE B 1 86 ? -13.36 8.515 14.891 1 93.89 86 ILE B C 1
ATOM 1903 O O . ILE B 1 86 ? -12.447 8.769 14.102 1 93.89 86 ILE B O 1
ATOM 1907 N N . PRO B 1 87 ? -14.211 9.459 15.272 1 87.81 87 PRO B N 1
ATOM 1908 C CA . PRO B 1 87 ? -14.233 10.794 14.671 1 87.81 87 PRO B CA 1
ATOM 1909 C C . PRO B 1 87 ? -12.884 11.503 14.757 1 87.81 87 PRO B C 1
ATOM 1911 O O . PRO B 1 87 ? -12.482 12.191 13.814 1 87.81 87 PRO B O 1
ATOM 1914 N N . ARG B 1 88 ? -12.139 11.291 15.819 1 85.77 88 ARG B N 1
ATOM 1915 C CA . ARG B 1 88 ? -10.883 12 16.037 1 85.77 88 ARG B CA 1
ATOM 1916 C C . ARG B 1 88 ? -9.796 11.489 15.097 1 85.77 88 ARG B C 1
ATOM 1918 O O . ARG B 1 88 ? -8.844 12.21 14.79 1 85.77 88 ARG B O 1
ATOM 1925 N N . THR B 1 89 ? -9.995 10.264 14.598 1 91.64 89 THR B N 1
ATOM 1926 C CA . THR B 1 89 ? -8.938 9.669 13.788 1 91.64 89 THR B CA 1
ATOM 1927 C C . THR B 1 89 ? -9.451 9.332 12.391 1 91.64 89 THR B C 1
ATOM 1929 O O . THR B 1 89 ? -8.769 8.654 11.62 1 91.64 89 THR B O 1
ATOM 1932 N N . ALA B 1 90 ? -10.604 9.756 12.063 1 92.17 90 ALA B N 1
ATOM 1933 C CA . ALA B 1 90 ? -11.26 9.375 10.815 1 92.17 90 ALA B CA 1
ATOM 1934 C C . ALA B 1 90 ? -10.421 9.782 9.607 1 92.17 90 ALA B C 1
ATOM 1936 O O . ALA B 1 90 ? -10.325 9.035 8.63 1 92.17 90 ALA B O 1
ATOM 1937 N N . ALA B 1 91 ? -9.835 10.971 9.652 1 88.79 91 ALA B N 1
ATOM 1938 C CA . ALA B 1 91 ? -9.007 11.429 8.54 1 88.79 91 ALA B CA 1
ATOM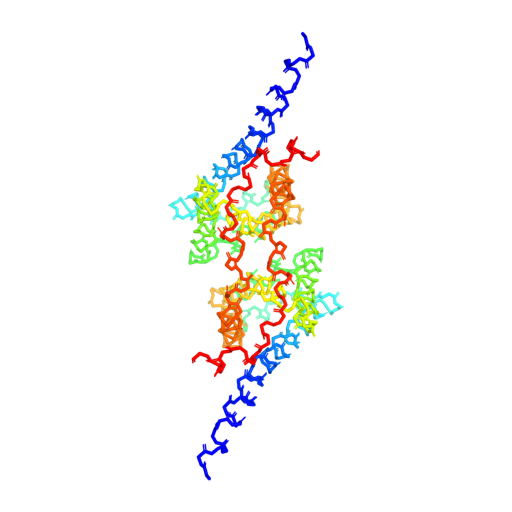 1939 C C . ALA B 1 91 ? -7.787 10.53 8.358 1 88.79 91 ALA B C 1
ATOM 1941 O O . ALA B 1 91 ? -7.419 10.194 7.23 1 88.79 91 ALA B O 1
ATOM 1942 N N . LEU B 1 92 ? -7.22 10.11 9.403 1 89.56 92 LEU B N 1
ATOM 1943 C CA . LEU B 1 92 ? -6.094 9.183 9.358 1 89.56 92 LEU B CA 1
ATOM 1944 C C . LEU B 1 92 ? -6.526 7.829 8.807 1 89.56 92 LEU B C 1
ATOM 1946 O O . LEU B 1 92 ? -5.798 7.209 8.028 1 89.56 92 LEU B O 1
ATOM 1950 N N . GLY B 1 93 ? -7.69 7.405 9.271 1 94.86 93 GLY B N 1
ATOM 1951 C CA . GLY B 1 93 ? -8.236 6.17 8.733 1 94.86 93 GLY B CA 1
ATOM 1952 C C . GLY B 1 93 ? -8.386 6.192 7.223 1 94.86 93 GLY B C 1
ATOM 1953 O O . GLY B 1 93 ? -8.058 5.214 6.548 1 94.86 93 GLY B O 1
ATOM 1954 N N . ALA B 1 94 ? -8.798 7.317 6.705 1 95.4 94 ALA B N 1
ATOM 1955 C CA . ALA B 1 94 ? -8.99 7.456 5.264 1 95.4 94 ALA B CA 1
ATOM 1956 C C . ALA B 1 94 ? -7.652 7.461 4.531 1 95.4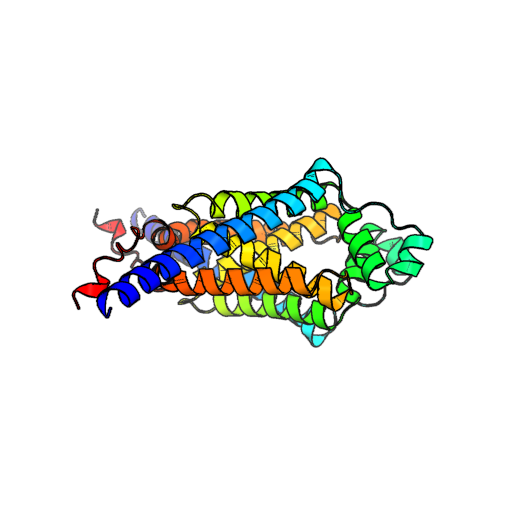 94 ALA B C 1
ATOM 1958 O O . ALA B 1 94 ? -7.536 6.911 3.433 1 95.4 94 ALA B O 1
ATOM 1959 N N . VAL B 1 95 ? -6.689 7.994 5.092 1 92.27 95 VAL B N 1
ATOM 1960 C CA . VAL B 1 95 ? -5.361 8.059 4.491 1 92.27 95 VAL B CA 1
ATOM 1961 C C . VAL B 1 95 ? -4.76 6.657 4.41 1 92.27 95 VAL B C 1
ATOM 1963 O O . VAL B 1 95 ? -4.108 6.31 3.423 1 92.27 95 VAL B O 1
ATOM 1966 N N . ILE B 1 96 ? -4.933 5.878 5.399 1 95.73 96 ILE B N 1
ATOM 1967 C CA . ILE B 1 96 ? -4.437 4.506 5.413 1 95.73 96 ILE B CA 1
ATOM 1968 C C . ILE B 1 96 ? -5.263 3.649 4.457 1 95.73 96 ILE B C 1
ATOM 1970 O O . ILE B 1 96 ? -4.725 2.775 3.773 1 95.73 96 ILE B O 1
ATOM 1974 N N . PHE B 1 97 ? -6.565 3.923 4.395 1 98.2 97 PHE B N 1
ATOM 1975 C CA . PHE B 1 97 ? -7.506 3.208 3.54 1 98.2 97 PHE B CA 1
ATOM 1976 C C . PHE B 1 97 ? -7.137 3.374 2.071 1 98.2 97 PHE B C 1
ATOM 1978 O O . PHE B 1 97 ? -7.206 2.417 1.296 1 98.2 97 PHE B O 1
ATOM 1985 N N . MET B 1 98 ? -6.686 4.481 1.694 1 97.24 98 MET B N 1
ATOM 1986 C CA . MET B 1 98 ? -6.545 4.869 0.293 1 97.24 98 MET B CA 1
ATOM 1987 C C . MET B 1 98 ? -5.508 4 -0.411 1 97.24 98 MET B C 1
ATOM 1989 O O . MET B 1 98 ? -5.795 3.403 -1.45 1 97.24 98 MET B O 1
ATOM 1993 N N . PRO B 1 99 ? -4.277 3.85 0.138 1 97.07 99 PRO B N 1
ATOM 1994 C CA . PRO B 1 99 ? -3.326 3.005 -0.587 1 97.07 99 PRO B CA 1
ATOM 1995 C C . PRO B 1 99 ? -3.764 1.544 -0.652 1 97.07 99 PRO B C 1
ATOM 1997 O O . PRO B 1 99 ? -3.465 0.848 -1.625 1 97.07 99 PRO B O 1
ATOM 2000 N N . ILE B 1 100 ? -4.459 1.095 0.329 1 98.38 100 ILE B N 1
ATOM 2001 C CA . ILE B 1 100 ? -4.928 -0.286 0.351 1 98.38 100 ILE B CA 1
ATOM 2002 C C . ILE B 1 100 ? -5.992 -0.488 -0.725 1 98.38 100 ILE B C 1
ATOM 2004 O O . ILE B 1 100 ? -5.912 -1.43 -1.517 1 98.38 100 ILE B O 1
ATOM 2008 N N . ILE B 1 101 ? -6.966 0.432 -0.807 1 98.68 101 ILE B N 1
ATOM 2009 C CA . ILE B 1 101 ? -8.075 0.262 -1.738 1 98.68 101 ILE B CA 1
ATOM 2010 C C . ILE B 1 101 ? -7.59 0.492 -3.168 1 98.68 101 ILE B C 1
ATOM 2012 O O . ILE B 1 101 ? -8.059 -0.161 -4.102 1 98.68 101 ILE B O 1
ATOM 2016 N N . VAL B 1 102 ? -6.69 1.401 -3.404 1 97.89 102 VAL B N 1
ATOM 2017 C CA . VAL B 1 102 ? -6.122 1.592 -4.735 1 97.89 102 VAL B CA 1
ATOM 2018 C C . VAL B 1 102 ? -5.479 0.292 -5.214 1 97.89 102 VAL B C 1
ATOM 2020 O O . VAL B 1 102 ? -5.681 -0.123 -6.358 1 97.89 102 VAL B O 1
ATOM 2023 N N . ASN B 1 103 ? -4.72 -0.347 -4.32 1 97.9 103 ASN B N 1
ATOM 2024 C CA . ASN B 1 103 ? -4.095 -1.619 -4.668 1 97.9 103 ASN B CA 1
ATOM 2025 C C . ASN B 1 103 ? -5.138 -2.689 -4.975 1 97.9 103 ASN B C 1
ATOM 2027 O O . ASN B 1 103 ? -4.992 -3.446 -5.937 1 97.9 103 ASN B O 1
ATOM 2031 N N . ILE B 1 104 ? -6.15 -2.712 -4.165 1 98.23 104 ILE B N 1
ATOM 2032 C CA . ILE B 1 104 ? -7.207 -3.702 -4.348 1 98.23 104 ILE B CA 1
ATOM 2033 C C . ILE B 1 104 ? -7.898 -3.476 -5.69 1 98.23 104 ILE B C 1
ATOM 2035 O O . ILE B 1 104 ? -8.148 -4.427 -6.434 1 98.23 104 ILE B O 1
ATOM 2039 N N . VAL B 1 105 ? -8.232 -2.269 -6.052 1 98.55 105 VAL B N 1
ATOM 2040 C CA . VAL B 1 105 ? -8.888 -1.95 -7.316 1 98.55 105 VAL B CA 1
ATOM 2041 C C . VAL B 1 105 ? -8.005 -2.39 -8.481 1 98.55 105 VAL B C 1
ATOM 2043 O O . VAL B 1 105 ? -8.483 -3.018 -9.429 1 98.55 105 VAL B O 1
ATOM 2046 N N . LEU B 1 106 ? -6.746 -2.112 -8.429 1 98.41 106 LEU B N 1
ATOM 2047 C CA . LEU B 1 106 ? -5.836 -2.476 -9.51 1 98.41 106 LEU B CA 1
ATOM 2048 C C . LEU B 1 106 ? -5.746 -3.991 -9.658 1 98.41 106 LEU B C 1
ATOM 2050 O O . LEU B 1 106 ? -5.79 -4.514 -10.774 1 98.41 106 LEU B O 1
ATOM 2054 N N . ILE B 1 107 ? -5.637 -4.667 -8.545 1 98.31 107 ILE B N 1
ATOM 2055 C CA . ILE B 1 107 ? -5.57 -6.123 -8.584 1 98.31 107 ILE B CA 1
ATOM 2056 C C . ILE B 1 107 ? -6.87 -6.684 -9.159 1 98.31 107 ILE B C 1
ATOM 2058 O O . ILE B 1 107 ? -6.847 -7.601 -9.982 1 98.31 107 ILE B O 1
ATOM 2062 N N . ASN B 1 108 ? -8.007 -6.142 -8.748 1 98.26 108 ASN B N 1
ATOM 2063 C CA . ASN B 1 108 ? -9.291 -6.624 -9.245 1 98.26 108 ASN B CA 1
ATOM 2064 C C . ASN B 1 108 ? -9.397 -6.476 -10.76 1 98.26 108 ASN B C 1
ATOM 2066 O O . ASN B 1 108 ? -9.872 -7.384 -11.445 1 98.26 108 ASN B O 1
ATOM 2070 N N . TYR B 1 109 ? -8.963 -5.381 -11.28 1 98.25 109 TYR B N 1
ATOM 2071 C CA . TYR B 1 109 ? -9.071 -5.133 -12.713 1 98.25 109 TYR B CA 1
ATOM 2072 C C . TYR B 1 109 ? -8.001 -5.901 -13.481 1 98.25 109 TYR B C 1
ATOM 2074 O O . TYR B 1 109 ? -8.288 -6.515 -14.511 1 98.25 109 TYR B O 1
ATOM 2082 N N . CYS B 1 110 ? -6.79 -5.95 -13.024 1 98.16 110 CYS B N 1
ATOM 2083 C CA . CYS B 1 110 ? -5.677 -6.538 -13.761 1 98.16 110 CYS B CA 1
ATOM 2084 C C . CYS B 1 110 ? -5.723 -8.06 -13.697 1 98.16 110 CYS B C 1
ATOM 2086 O O . CYS B 1 110 ? -5.217 -8.739 -14.592 1 98.16 110 CYS B O 1
ATOM 2088 N N . PHE B 1 111 ? -6.374 -8.578 -12.684 1 97.93 111 PHE B N 1
ATOM 2089 C CA . PHE B 1 111 ? -6.373 -10.024 -12.496 1 97.93 111 PHE B CA 1
ATOM 2090 C C . PHE B 1 111 ? -7.783 -10.587 -12.622 1 97.93 111 PHE B C 1
ATOM 2092 O O . PHE B 1 111 ? -8.004 -11.778 -12.391 1 97.93 111 PHE B O 1
ATOM 2099 N N . ASP B 1 112 ? -8.76 -9.763 -12.899 1 96.76 112 ASP B N 1
ATOM 2100 C CA . ASP B 1 112 ? -10.144 -10.145 -13.164 1 96.76 112 ASP B CA 1
ATOM 2101 C C . ASP B 1 112 ? -10.733 -10.925 -11.991 1 96.76 112 ASP B C 1
ATOM 2103 O O . ASP B 1 112 ? -11.212 -12.048 -12.163 1 96.76 112 ASP B O 1
ATOM 2107 N N . ILE B 1 113 ? -10.72 -10.343 -10.816 1 95.43 113 ILE B N 1
ATOM 2108 C CA . ILE B 1 113 ? -11.089 -11 -9.567 1 95.43 113 ILE B CA 1
ATOM 2109 C C . ILE B 1 113 ? -12.61 -11.031 -9.43 1 95.43 113 ILE B C 1
ATOM 2111 O O . ILE B 1 113 ? -13.158 -11.871 -8.712 1 95.43 113 ILE B O 1
ATOM 2115 N N . GLY B 1 114 ? -13.45 -10.097 -10.049 1 93.26 114 GLY B N 1
ATOM 2116 C CA . GLY B 1 114 ? -14.902 -10.165 -10.043 1 93.26 114 GLY B CA 1
ATOM 2117 C C . GLY B 1 114 ? -15.545 -9.129 -9.141 1 93.26 114 GLY B C 1
ATOM 2118 O O . GLY B 1 114 ? -16.77 -8.997 -9.113 1 93.26 114 GLY B O 1
ATOM 2119 N N . VAL B 1 115 ? -14.741 -8.383 -8.333 1 94.29 115 VAL B N 1
ATOM 2120 C CA . VAL B 1 115 ? -15.312 -7.385 -7.435 1 94.29 115 VAL B CA 1
ATOM 2121 C C . VAL B 1 115 ? -14.795 -5.997 -7.808 1 94.29 115 VAL B C 1
ATOM 2123 O O . VAL B 1 115 ? -14.552 -5.162 -6.933 1 94.29 115 VAL B O 1
ATOM 2126 N N . GLN B 1 116 ? -14.618 -5.685 -9.083 1 97.3 116 GLN B N 1
ATOM 2127 C CA . GLN B 1 116 ? -14.107 -4.417 -9.593 1 97.3 116 GLN B CA 1
ATOM 2128 C C . GLN B 1 116 ? -15.05 -3.267 -9.251 1 97.3 116 GLN B C 1
ATOM 2130 O O . GLN B 1 116 ? -14.607 -2.201 -8.817 1 97.3 116 GLN B O 1
ATOM 2135 N N . ASP B 1 117 ? -16.374 -3.549 -9.386 1 97.66 117 ASP B N 1
ATOM 2136 C CA . ASP B 1 117 ? -17.353 -2.493 -9.149 1 97.66 117 ASP B CA 1
ATOM 2137 C C . ASP B 1 117 ? -17.335 -2.043 -7.69 1 97.66 117 ASP B C 1
ATOM 2139 O O . ASP B 1 117 ? -17.24 -0.848 -7.404 1 97.66 117 ASP B O 1
ATOM 2143 N N . LEU B 1 118 ? -17.416 -2.996 -6.835 1 98.15 118 LEU B N 1
ATOM 2144 C CA . LEU B 1 118 ? -17.438 -2.667 -5.414 1 98.15 118 LEU B CA 1
ATOM 2145 C C . LEU B 1 118 ? -16.169 -1.925 -5.008 1 98.15 118 LEU B C 1
ATOM 2147 O O . LEU B 1 118 ? -16.238 -0.872 -4.369 1 98.15 118 LEU B O 1
ATOM 2151 N N . SER B 1 119 ? -15.048 -2.482 -5.387 1 98.44 119 SER B N 1
ATOM 2152 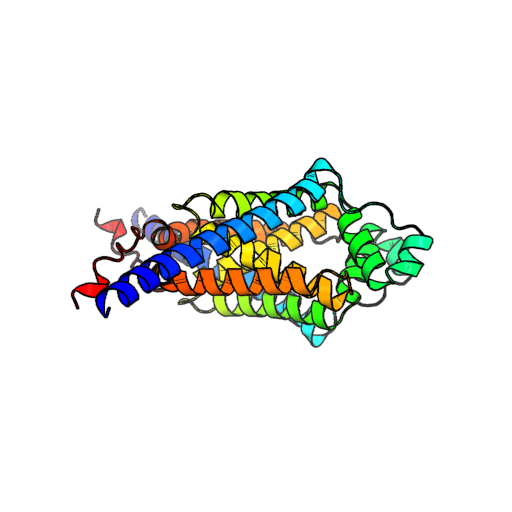C CA . SER B 1 119 ? -13.79 -1.863 -4.984 1 98.44 119 SER B CA 1
ATOM 2153 C C . SER B 1 119 ? -13.654 -0.458 -5.561 1 98.44 119 SER B C 1
ATOM 2155 O O . SER B 1 119 ? -13.137 0.444 -4.899 1 98.44 119 SER B O 1
ATOM 2157 N N . THR B 1 120 ? -14.127 -0.214 -6.764 1 98.71 120 THR B N 1
ATOM 2158 C CA . THR B 1 120 ? -14.078 1.109 -7.377 1 98.71 120 THR B CA 1
ATOM 2159 C C . THR B 1 120 ? -14.964 2.091 -6.616 1 98.71 120 THR B C 1
ATOM 2161 O O . THR B 1 120 ? -14.57 3.235 -6.379 1 98.71 12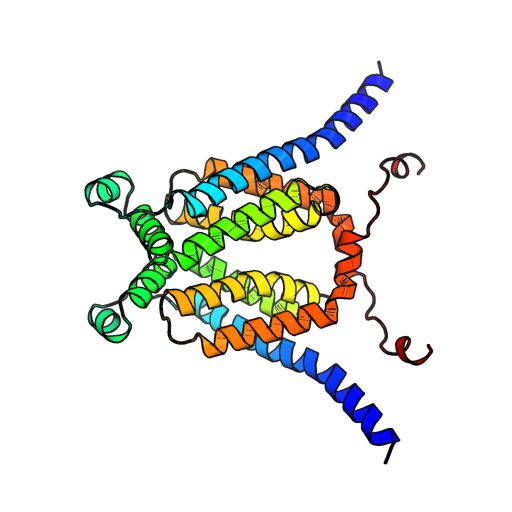0 THR B O 1
ATOM 2164 N N . ILE B 1 121 ? -16.171 1.618 -6.278 1 98.63 121 ILE B N 1
ATOM 2165 C CA . ILE B 1 121 ? -17.082 2.461 -5.512 1 98.63 121 ILE B CA 1
ATOM 2166 C C . ILE B 1 121 ? -16.43 2.855 -4.188 1 98.63 121 ILE B C 1
ATOM 2168 O O . ILE B 1 121 ? -16.465 4.024 -3.796 1 98.63 121 ILE B O 1
ATOM 2172 N N . LEU B 1 122 ? -15.82 1.915 -3.52 1 98.72 122 LEU B N 1
ATOM 2173 C CA . LEU B 1 122 ? -15.157 2.191 -2.25 1 98.72 122 LEU B CA 1
ATOM 2174 C C . LEU B 1 122 ? -14.029 3.2 -2.434 1 98.72 122 LEU B C 1
ATOM 2176 O O . LEU B 1 122 ? -13.857 4.103 -1.612 1 98.72 122 LEU B O 1
ATOM 2180 N N . MET B 1 123 ? -13.252 3.04 -3.494 1 98.78 123 MET B N 1
ATOM 2181 C CA . MET B 1 123 ? -12.145 3.955 -3.754 1 98.78 123 MET B CA 1
ATOM 2182 C C . MET B 1 123 ? -12.654 5.374 -3.986 1 98.78 123 MET B C 1
ATOM 2184 O O . MET B 1 123 ? -12.103 6.332 -3.442 1 98.78 123 MET B O 1
ATOM 2188 N N . VAL B 1 124 ? -13.717 5.519 -4.765 1 98.51 124 VAL B N 1
ATOM 2189 C CA . VAL B 1 124 ? -14.283 6.828 -5.073 1 98.51 124 VAL B CA 1
ATOM 2190 C C . VAL B 1 124 ? -14.823 7.471 -3.798 1 98.51 124 VAL B C 1
ATOM 2192 O O . VAL B 1 124 ? -14.614 8.663 -3.559 1 98.51 124 VAL B O 1
ATOM 2195 N N . MET B 1 125 ? -15.526 6.715 -3.003 1 98.25 125 MET B N 1
ATOM 2196 C CA . MET B 1 125 ? -16.045 7.222 -1.736 1 98.25 125 MET B CA 1
ATOM 2197 C C . MET B 1 125 ? -14.912 7.714 -0.842 1 98.25 125 MET B C 1
ATOM 2199 O O . MET B 1 125 ? -15.035 8.754 -0.192 1 98.25 125 MET B O 1
ATOM 2203 N N . CYS B 1 126 ? -13.827 6.937 -0.785 1 98.18 126 CYS B N 1
ATOM 2204 C CA . CYS B 1 126 ? -12.689 7.346 0.029 1 98.18 126 CYS B CA 1
ATOM 2205 C C . CYS B 1 126 ? -12.069 8.631 -0.505 1 98.18 126 CYS B C 1
ATOM 2207 O O . CYS B 1 126 ? -11.689 9.511 0.269 1 98.18 126 CYS B O 1
ATOM 2209 N N . LEU B 1 127 ? -11.978 8.753 -1.793 1 97.43 127 LEU B N 1
ATOM 2210 C CA . LEU B 1 127 ? -11.444 9.96 -2.415 1 97.43 127 LEU B CA 1
ATOM 2211 C C . LEU B 1 127 ? -12.29 11.177 -2.054 1 97.43 127 LEU B C 1
ATOM 2213 O O . LEU B 1 127 ? -11.753 12.252 -1.779 1 97.43 127 LEU B O 1
ATOM 2217 N N . ILE B 1 128 ? -13.58 11.014 -2.08 1 96.69 128 ILE B N 1
ATOM 2218 C CA . ILE B 1 128 ? -14.491 12.098 -1.731 1 96.69 128 ILE B CA 1
ATOM 2219 C C . ILE B 1 128 ? -14.285 12.497 -0.272 1 96.69 128 ILE B C 1
ATOM 2221 O O . ILE B 1 128 ? -14.223 13.685 0.052 1 96.69 128 ILE B O 1
ATOM 2225 N N . LEU B 1 129 ? -14.137 11.526 0.564 1 94.77 129 LEU B N 1
ATOM 2226 C CA . LEU B 1 129 ? -13.911 11.793 1.981 1 94.77 129 LEU B CA 1
ATOM 2227 C C . LEU B 1 129 ? -12.614 12.569 2.187 1 94.77 129 LEU B C 1
ATOM 2229 O O . LEU B 1 129 ? -12.574 13.524 2.965 1 94.77 129 LEU B O 1
ATOM 2233 N N . LEU B 1 130 ? -11.583 12.15 1.525 1 92.95 130 LEU B N 1
ATOM 2234 C CA . LEU B 1 130 ? -10.296 12.826 1.646 1 92.95 130 LEU B CA 1
ATOM 2235 C C . LEU B 1 130 ? -10.374 14.246 1.098 1 92.95 130 LEU B C 1
ATOM 2237 O O . LEU B 1 130 ? -9.735 15.158 1.629 1 92.95 130 LEU B O 1
ATOM 2241 N N . TRP B 1 131 ? -11.142 14.357 0.047 1 92.26 131 TRP B N 1
ATOM 2242 C CA . TRP B 1 131 ? -11.33 15.68 -0.538 1 92.26 131 TRP B CA 1
ATOM 2243 C C . TRP B 1 131 ? -12.048 16.609 0.436 1 92.26 131 TRP B C 1
ATOM 2245 O O . TRP B 1 131 ? -11.672 17.774 0.584 1 92.26 131 TRP B O 1
ATOM 2255 N N . ILE B 1 132 ? -13.062 16.115 1.073 1 88.21 132 ILE B N 1
ATOM 2256 C CA . ILE B 1 132 ? -13.823 16.884 2.052 1 88.21 132 ILE B CA 1
ATOM 2257 C C . ILE B 1 132 ? -12.916 17.285 3.213 1 88.21 132 ILE B C 1
ATOM 2259 O O . ILE B 1 132 ? -12.988 18.413 3.704 1 88.21 132 ILE B O 1
ATOM 2263 N N . ASP B 1 133 ? -12.018 16.419 3.57 1 84.4 133 ASP B N 1
ATOM 2264 C CA . ASP B 1 133 ? -11.152 16.652 4.721 1 84.4 133 ASP B CA 1
ATOM 2265 C C . ASP B 1 133 ? -9.81 17.238 4.288 1 84.4 133 ASP B C 1
ATOM 2267 O O . ASP B 1 133 ? -8.858 17.268 5.07 1 84.4 133 ASP B O 1
ATOM 2271 N N . ARG B 1 134 ? -9.643 17.689 3.111 1 84.24 134 ARG B N 1
ATOM 2272 C CA . ARG B 1 134 ? -8.36 18.08 2.535 1 84.24 134 ARG B CA 1
ATOM 2273 C C . ARG B 1 134 ? -7.719 19.206 3.34 1 84.24 134 ARG B C 1
ATOM 2275 O O . ARG B 1 134 ? -6.492 19.297 3.421 1 84.24 134 ARG B O 1
ATOM 2282 N N . ARG B 1 135 ? -8.452 20.119 3.967 1 78.18 135 ARG B N 1
ATOM 2283 C CA . ARG B 1 135 ? -7.922 21.242 4.733 1 78.18 135 ARG B CA 1
ATOM 2284 C C . ARG B 1 135 ? -7.191 20.758 5.98 1 78.18 135 ARG B C 1
ATOM 2286 O O . ARG B 1 135 ? -6.292 21.437 6.483 1 78.18 135 ARG B O 1
ATOM 2293 N N . LYS B 1 136 ? -7.616 19.61 6.406 1 74.74 136 LYS B N 1
ATOM 2294 C CA . LYS B 1 136 ? -6.964 19.04 7.582 1 74.74 136 LYS B CA 1
ATOM 2295 C C . LYS B 1 136 ? -5.524 18.642 7.273 1 74.74 136 LYS B C 1
ATOM 2297 O O . LYS B 1 136 ? -4.706 18.494 8.183 1 74.74 136 LYS B O 1
ATOM 2302 N N . PHE B 1 137 ? -5.284 18.468 6.005 1 71.24 137 PHE B N 1
ATOM 2303 C CA . PHE B 1 137 ? -3.975 17.971 5.598 1 71.24 137 PHE B CA 1
ATOM 2304 C C . PHE B 1 137 ? -3.054 19.122 5.213 1 71.24 137 PHE B C 1
ATOM 2306 O O . PHE B 1 137 ? -1.852 18.925 5.02 1 71.24 137 PHE B O 1
ATOM 2313 N N . ILE B 1 138 ? -3.579 20.268 4.942 1 63.16 138 ILE B N 1
ATOM 2314 C CA . ILE B 1 138 ? -2.824 21.435 4.501 1 63.16 138 ILE B CA 1
ATOM 2315 C C . ILE B 1 138 ? -1.77 21.793 5.546 1 63.16 138 ILE B C 1
ATOM 2317 O O . ILE B 1 138 ? -0.671 22.236 5.202 1 63.16 138 ILE B O 1
ATOM 2321 N N . GLY B 1 139 ? -2.129 21.56 6.806 1 56.47 139 GLY B N 1
ATOM 2322 C CA . GLY B 1 139 ? -1.113 21.893 7.792 1 56.47 139 GLY B CA 1
ATOM 2323 C C . GLY B 1 139 ? 0.141 21.05 7.664 1 56.47 139 GLY B C 1
ATOM 2324 O O . GLY B 1 139 ? 1.214 21.451 8.119 1 56.47 139 GLY B O 1
ATOM 2325 N N . ILE B 1 140 ? -0.093 19.882 7.125 1 55.32 140 ILE B N 1
ATOM 2326 C CA . ILE B 1 140 ? 1.076 19.033 6.92 1 55.32 140 ILE B CA 1
ATOM 2327 C C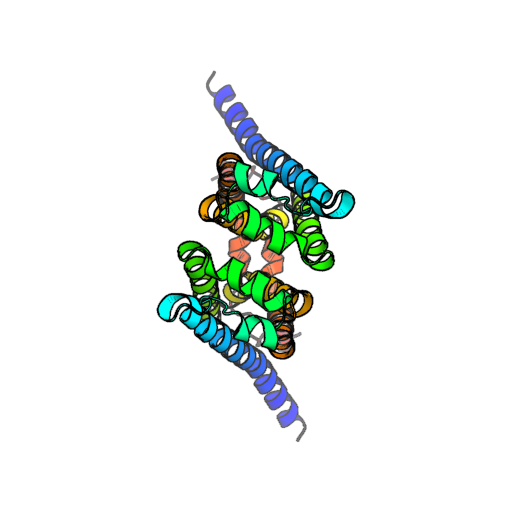 . ILE B 1 140 ? 2.083 19.75 6.024 1 55.32 140 ILE B C 1
ATOM 2329 O O . ILE B 1 140 ? 3.294 19.647 6.235 1 55.32 140 ILE B O 1
ATOM 2333 N N . PHE B 1 141 ? 1.584 20.485 5.008 1 54.44 141 PHE B N 1
ATOM 2334 C CA . PHE B 1 141 ? 2.436 21.057 3.972 1 54.44 141 PHE B CA 1
ATOM 2335 C C . PHE B 1 141 ? 2.87 22.469 4.347 1 54.44 141 PHE B C 1
ATOM 2337 O O . PHE B 1 141 ? 3.871 22.974 3.834 1 54.44 141 PHE B O 1
ATOM 2344 N N . ARG B 1 142 ? 1.933 23.093 5.009 1 50.21 142 ARG B N 1
ATOM 2345 C CA . ARG B 1 142 ? 2.24 24.505 5.211 1 50.21 142 ARG B CA 1
ATOM 2346 C C . ARG B 1 142 ? 3.236 24.691 6.352 1 50.21 142 ARG B C 1
ATOM 2348 O O . ARG B 1 142 ? 3.64 25.816 6.653 1 50.21 142 ARG B O 1
ATOM 2355 N N . GLN B 1 143 ? 3.441 23.608 7.079 1 48.19 143 GLN B N 1
ATOM 2356 C CA . GLN B 1 143 ? 4.282 24.049 8.187 1 48.19 143 GLN B CA 1
ATOM 2357 C C . GLN B 1 143 ? 5.652 24.504 7.691 1 48.19 143 GLN B C 1
ATOM 2359 O O . GLN B 1 143 ? 6.254 23.855 6.833 1 48.19 143 GLN B O 1
ATOM 2364 N N . GLU B 1 144 ? 5.81 25.793 7.608 1 45.42 144 GLU B N 1
ATOM 2365 C CA . GLU B 1 144 ? 7.081 26.498 7.475 1 45.42 144 GLU B CA 1
ATOM 2366 C C . GLU B 1 144 ? 8.224 25.698 8.093 1 45.42 144 GLU B C 1
ATOM 2368 O O . GLU B 1 144 ? 8.02 24.96 9.06 1 45.42 144 GLU B O 1
ATOM 2373 N N . PRO B 1 145 ? 9.17 25.382 7.334 1 43.1 145 PRO B N 1
ATOM 2374 C CA . PRO B 1 145 ? 10.357 24.77 7.937 1 43.1 145 PRO B CA 1
ATOM 2375 C C . PRO B 1 145 ? 10.596 25.234 9.372 1 43.1 145 PRO B C 1
ATOM 2377 O O . PRO B 1 145 ? 10.503 26.43 9.661 1 43.1 145 PRO B O 1
ATOM 2380 N N . ILE B 1 146 ? 10.117 24.572 10.365 1 38.97 146 ILE B N 1
ATOM 2381 C CA . ILE B 1 146 ? 10.535 25.013 11.691 1 38.97 146 ILE B CA 1
ATOM 2382 C C . ILE B 1 146 ? 11.964 25.549 11.63 1 38.97 146 ILE B C 1
ATOM 2384 O O . ILE B 1 146 ? 12.883 24.837 11.218 1 38.97 146 ILE B O 1
ATOM 2388 N N . ASP B 1 147 ? 12.177 26.719 11.337 1 38.1 147 ASP B N 1
ATOM 2389 C CA . ASP B 1 147 ? 13.471 27.367 11.524 1 38.1 147 ASP B CA 1
ATOM 2390 C C . ASP B 1 147 ? 14.179 26.832 12.766 1 38.1 147 ASP B C 1
ATOM 2392 O O . ASP B 1 147 ? 13.597 26.795 13.852 1 38.1 147 ASP B O 1
ATOM 2396 N N . GLY B 1 148 ? 14.997 25.82 12.69 1 39.02 148 GLY B N 1
ATOM 2397 C CA . GLY B 1 148 ? 15.886 25.365 13.746 1 39.02 148 GLY B CA 1
ATOM 2398 C C . GLY B 1 148 ? 16.219 26.448 14.754 1 39.02 148 GLY B C 1
ATOM 2399 O O . GLY B 1 148 ? 16.939 26.201 15.724 1 39.02 148 GLY B O 1
ATOM 2400 N N . ARG B 1 149 ? 16.024 27.72 14.484 1 40.69 149 ARG B N 1
ATOM 2401 C CA . ARG B 1 149 ? 16.436 28.814 15.357 1 40.69 149 ARG B CA 1
ATOM 2402 C C . ARG B 1 149 ? 15.524 28.915 16.575 1 40.69 149 ARG B C 1
ATOM 2404 O O . ARG B 1 149 ? 15.877 29.552 17.57 1 40.69 149 ARG B O 1
ATOM 2411 N N . GLN B 1 150 ? 14.342 28.446 16.572 1 40.54 150 GLN B N 1
ATOM 2412 C CA . GLN B 1 150 ? 13.48 28.713 17.718 1 40.54 150 GLN B CA 1
ATOM 2413 C C . GLN B 1 150 ? 13.734 27.712 18.842 1 40.54 150 GLN B C 1
ATOM 2415 O O . GLN B 1 150 ? 13.25 27.892 19.962 1 40.54 150 GLN B O 1
ATOM 2420 N N . VAL B 1 151 ? 14.209 26.549 18.599 1 43.09 151 VAL B N 1
ATOM 2421 C CA . VAL B 1 151 ? 14.447 25.635 19.711 1 43.09 151 VAL B CA 1
ATOM 2422 C C . VAL B 1 151 ? 15.526 26.205 20.628 1 43.09 151 VAL B C 1
ATOM 2424 O O . VAL B 1 151 ? 15.823 25.633 21.679 1 43.09 151 VAL B O 1
ATOM 2427 N N . MET B 1 152 ? 16.446 27.048 20.135 1 37.66 152 MET B N 1
ATOM 2428 C CA . MET B 1 152 ? 17.505 27.494 21.035 1 37.66 152 MET B CA 1
ATOM 2429 C C . MET B 1 152 ? 17.001 28.59 21.968 1 37.66 152 MET B C 1
ATOM 2431 O O . MET B 1 152 ? 17.733 29.048 22.847 1 37.66 152 MET B O 1
ATOM 2435 N N . LYS B 1 153 ? 15.967 29.303 21.698 1 41.51 153 LYS B N 1
ATOM 2436 C CA . LYS B 1 153 ? 15.707 30.405 22.62 1 41.51 153 LYS B CA 1
ATOM 2437 C C . LYS B 1 153 ? 14.94 29.924 23.848 1 41.51 153 LYS B C 1
ATOM 2439 O O . LYS B 1 153 ? 14.764 30.675 24.81 1 41.51 153 LYS B O 1
ATOM 2444 N N . ARG B 1 154 ? 14.283 28.638 23.84 1 31.89 154 ARG B N 1
ATOM 2445 C CA . ARG B 1 154 ? 13.706 28.477 25.171 1 31.89 154 ARG B CA 1
ATOM 2446 C C . ARG B 1 154 ? 14.665 27.739 26.098 1 31.89 154 ARG B C 1
ATOM 2448 O O . ARG B 1 154 ? 15.365 26.819 25.672 1 31.89 154 ARG B O 1
#

Nearest PDB structures (foldseek):
  2lqg-assembly1_A  TM=3.370E-01  e=3.798E+00  Mus musculus
  2lqg-assembly1_A  TM=3.087E-01  e=3.008E+00  Mus musculus

Radius of gyration: 22.51 Å; Cα contacts (8 Å, |Δi|>4): 329; chains: 2; bounding box: 76×62×44 Å

Secondary structure (DSSP, 8-state):
-HHHHHHHHHHHHHHHHHHHHHHHHHHHHHHHHIIIII-S-----HHHHHHH-HHHHHHHHHHHH-HHHHHHHHHHHHHHHHHHHSGGGHHHHHHHHHHHHHHHHHHHHHHT-S-HHHHHHHHHHHHHHHHHTTHHHHHHHH-----TTSTT--/-HHHHHHHHHHHHHHHHHHHHHHHHHHHHHHHHIIIII-S-----HHHHHHH-HHHHHHHHHHHH-HHHHHHHHHHHHHHHHHHHSGGGHHHHHHHHHHHHHHHHHHHHHHT-S-HHHHHHHHHHHHHHHHHTTHHHHHHHH-----TTGGGT-

Solvent-accessible surface area (backbone atoms only — not comparable to full-atom values): 15930 Å² total; per-residue (Å²): 121,77,68,58,55,57,52,51,50,50,50,46,61,57,42,48,56,53,52,48,36,50,55,50,21,49,53,30,34,53,56,12,43,34,28,57,74,69,44,70,42,55,88,78,47,72,69,51,34,72,73,53,30,67,42,30,43,44,50,35,50,46,54,35,66,30,67,67,59,30,34,50,56,13,49,52,31,34,50,22,17,54,29,30,70,36,80,80,36,23,70,58,11,48,60,56,39,47,65,55,37,53,51,48,30,50,49,21,62,70,24,54,61,80,53,40,66,61,37,45,51,50,41,51,49,46,51,52,49,50,58,75,46,41,74,35,49,44,40,43,59,59,54,62,75,76,62,77,69,63,70,71,74,109,121,77,68,58,55,54,52,49,51,50,50,47,61,60,40,47,56,53,52,48,37,50,54,51,21,50,52,32,34,54,55,10,44,33,30,59,75,72,45,69,42,54,88,79,47,73,68,49,33,71,73,52,29,68,42,28,43,44,51,36,50,46,53,36,67,31,67,67,59,29,33,50,56,13,49,51,30,32,50,22,19,55,28,30,70,36,81,81,38,22,70,58,11,48,60,56,38,46,65,55,38,53,51,49,29,49,48,20,62,69,23,53,61,79,53,40,66,60,36,44,51,50,41,52,50,48,50,52,50,49,57,74,48,42,73,36,48,44,40,43,59,58,54,61,75,75,60,78,68,62,71,70,73,107

Organism: NCBI:txid227866

Foldseek 3Di:
DVVVVVVVVVCCVVVLLVVLLLVLLVVLLVQLCCLQPVNVQDQQDPVNCVVQHDLQNVVSCVCNVDSVSSNVLSVLSNVLSVLCNDPVRNLVSLVSSQVSLVVVLCSCVVSVNPCNPVSVVSNVSSVVSCVVCVVVCVCVVPPDPPPPVVVVPD/DVVVVVVVVVCCVVVLLVVLLLVLLVVLLVQLCCLQPVNVQDQQDPVNCVVQHDLQNVVSCVCNVDSVSSNVLSVLSNVLSVLCNDPVRNLVSLVSSQVSLVVVLCSCVVSVNPCNPVSVVSNVSSVVSCVVCVVVCVCVVPPDPPPPVPVPPD